Protein 4GXB (pdb70)

Secondary structure (DSSP, 8-state):
----EEEEEEEETT--EEEEEEETT--HHHHHHHHHHHHT--GGGGGGEEEEEEEEPTTS-EEEEEEPPTT--HHHHHHTT--TTEEEEEEE----GGGHHHHTTSHHHHHHHHHHHHHHHHTTSSB--HHHHHHHHHHHHHS-HHHHHHHHTTSBTTT-EE---EEESSSSTTEEEEEEEETTEEEEE--EEEEEGGGEEEEEEEEPPPB------B--EEEEEEEEEETTEEEEEEEE-TTHHHHHHHHHHHHHHHHHHH-/--SEEEE-TT-----

Organism: Homo sapiens (NCBI:txid9606)

Foldseek 3Di:
DPWDWDWAWEAEQLGHTDIFIDIQQDFFVRVLVRSCVSLVNDPVCSLQKFKFKWFQDPVRHTATQATGDRNHRVNCVQVVVVDPRIHIYMAGQAFDCVCVVVQCVDPSSLVSLLSNLLSCLVVCQFPDDPVVSVVLVVVVVVDDSVVSVVVSVPTHNVRKAKHPWFAKCVPHPGQTWIWIFHPQWIWTHSVIDTAHLVFWPAKDKDWDPFDVPCVGTDIWIKIWTWGCPDPPDTDIMIITDPNNVNVVNRSVNSVVNVVVVVD/DPDDDDDDPPDDPPD

Radius of gyration: 19.24 Å; Cα contacts (8 Å, |Δi|>4): 550; chains: 2; bounding box: 50×48×50 Å

Sequence (278 aa):
VPTEEVSLEVLLSNGQKVLVNVLTSDQTEDVLEAVAAKLDLPDDLIGYFSLFLVREKEDGAFSFVRKLQEFELPYVSVTSLRSQEYKIIVLRKSYWDSAYDDDVMENRVGLNLLYAQTVSSDIERGWILVTKEQHRQLKSLQEKVSKKEFLRLAQTLRHYGYLRFDACVADFPEKDCPVVVSSAGNSELSLQLREGSFRVTRMRCWRVTSSVPLPSGGRGEVRLELAFEYLMSKDRLQWVTITSPQAIMMSICLQSMVDELMMVKKSGTYGVFTNAAYDPTP

Nearest PDB structures (foldseek):
  4gxb-assembly1_A  TM=1.004E+00  e=7.083E-54  Homo sapiens
  4tkn-assembly1_A  TM=9.682E-01  e=2.723E-46  Homo sapiens
  4tkn-assembly3_C  TM=9.624E-01  e=1.278E-45  Homo sapiens
  4tkn-assembly2_B  TM=9.760E-01  e=6.951E-43  Homo sapiens
  8ttv-assembly1_A  TM=8.089E-01  e=3.597E-17  Homo sapiens

GO terms:
  GO:0005768 endosome (C, IDA)
  GO:0010008 endosome membrane (C, IDA)
  GO:0032991 protein-containing complex (C, IDA)
  GO:0005829 cytosol (C, IDA)
  GO:0031410 cytoplasmic vesicle (C, IDA)
  GO:0035091 phosphatidylinositol binding (F, IDA)
  GO:0005737 cytoplasm (C, EXP)
  GO:0005769 early endosome (C, EXP)
  GO:0030659 cytoplasmic vesicle membrane (C, EXP)
  GO:0032456 endocytic recycling (P, IMP)
  GO:0005515 protein binding (F, IPI)
  GO:0050750 low-density lipoprotein particle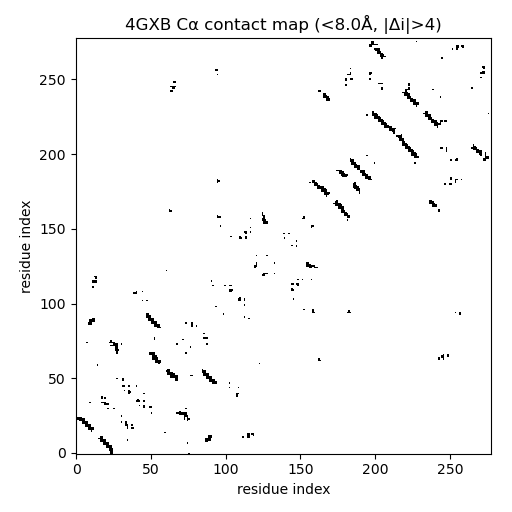 receptor binding (F, IDA)
  GO:0005769 early endosome (C, IDA)
  GO:0005794 Golgi apparatus (C, IDA)
  GO:0006707 cholesterol catabolic process (P, IC)

InterPro domains:
  IPR000159 Ras-associating domain [PS50200] (115-206)
  IPR001683 Phox homology [PF00787] (24-103)
  IPR001683 Phox homology [PS50195] (1-109)
  IPR001683 Phox homology [SM00312] (1-105)
  IPR011993 PH-like domain superfamily [G3DSA:2.30.29.30] (271-388)
  IPR028666 Sorting nexin-17, FERM domain, N-terminal subdomain [cd16121] (115-207)
  IPR036871 PX domain superfamily [G3DSA:3.30.1520.10] (1-111)
  IPR036871 PX domain superfamily [SSF64268] (11-110)
  IPR037836 SNX17, atypical FERM-like domain [cd13337] (269-388)
  IPR040842 Sorting nexin-17/31, FERM domain [PF18116] (270-384)
  IPR048763 Sortin nexin 17/31, FERM domain, F1 lobe [PF21273] (117-206)
  IPR048767 Sortin nexin 17/31, FERM domain, F2 lobe [PF21271] (207-267)

B-factor: mean 26.28, std 13.28, range [8.8, 83.78]

Structure (mmCIF, N/CA/C/O backbone):
data_4GXB
#
_entry.id   4GXB
#
_cell.length_a   93.754
_cell.length_b   93.754
_cell.length_c   91.308
_cell.angle_alpha   90.00
_cell.angle_beta   90.00
_cell.angle_gamma   120.00
#
_symmetry.space_group_name_H-M   'P 31 2 1'
#
loop_
_entity.id
_entity.type
_entity.pdbx_description
1 polymer 'Sorting nexin-17'
2 polymer P-selectin
3 non-polymer GLYCEROL
4 water water
#
loop_
_atom_site.group_PDB
_atom_site.id
_atom_site.type_symbol
_atom_site.label_atom_id
_atom_site.label_alt_id
_atom_site.label_comp_id
_atom_site.label_asym_id
_atom_site.label_entity_id
_atom_site.label_seq_id
_atom_site.pdbx_PDB_ins_code
_atom_site.Cartn_x
_atom_site.Cartn_y
_atom_site.Cartn_z
_atom_site.occupancy
_atom_site.B_iso_or_equiv
_atom_site.auth_seq_id
_atom_site.auth_comp_id
_atom_site.auth_asym_id
_atom_site.auth_atom_id
_atom_site.pdbx_PDB_model_num
ATOM 1 N N . VAL A 1 4 ? 36.674 31.161 13.611 1.00 32.72 112 VAL A N 1
ATOM 2 C CA . VAL A 1 4 ? 37.855 31.790 14.180 1.00 27.15 112 VAL A CA 1
ATOM 3 C C . VAL A 1 4 ? 38.466 30.868 15.233 1.00 21.26 112 VAL A C 1
ATOM 4 O O . VAL A 1 4 ? 37.748 30.318 16.076 1.00 24.68 112 VAL A O 1
ATOM 8 N N . PRO A 1 5 ? 39.790 30.677 15.173 1.00 23.09 113 PRO A N 1
ATOM 9 C CA . PRO A 1 5 ? 40.472 29.909 16.220 1.00 25.13 113 PRO A CA 1
ATOM 10 C C . PRO A 1 5 ? 40.231 30.553 17.578 1.00 21.21 113 PRO A C 1
ATOM 11 O O . PRO A 1 5 ? 40.278 31.781 17.702 1.00 19.82 113 PRO A O 1
ATOM 15 N N . THR A 1 6 ? 39.964 29.726 18.579 1.00 17.33 114 THR A N 1
ATOM 16 C CA . THR A 1 6 ? 39.639 30.201 19.908 1.00 16.69 114 THR A CA 1
ATOM 17 C C . THR A 1 6 ? 40.890 30.719 20.596 1.00 22.18 114 THR A C 1
ATOM 18 O O . THR A 1 6 ? 41.910 30.028 20.663 1.00 16.43 114 THR A O 1
ATOM 22 N N . GLU A 1 7 ? 40.808 31.946 21.093 1.00 15.64 115 GLU A N 1
ATOM 23 C CA . GLU A 1 7 ? 41.953 32.619 21.708 1.00 15.87 115 GLU A CA 1
ATOM 24 C C . GLU A 1 7 ? 41.413 33.681 22.656 1.00 18.74 115 GLU A C 1
ATOM 25 O O . GLU A 1 7 ? 40.366 34.269 22.397 1.00 18.15 115 GLU A O 1
ATOM 31 N N . GLU A 1 8 ? 42.104 33.925 23.760 1.00 14.75 116 GLU A N 1
ATOM 32 C CA . GLU A 1 8 ? 41.635 34.948 24.689 1.00 23.05 116 GLU A CA 1
ATOM 33 C C . GLU A 1 8 ? 42.166 36.314 24.269 1.00 22.67 116 GLU A C 1
ATOM 34 O O . GLU A 1 8 ? 43.352 36.467 23.985 1.00 19.36 116 GLU A O 1
ATOM 40 N N . VAL A 1 9 ? 41.272 37.298 24.202 1.00 19.70 117 VAL A N 1
ATOM 41 C CA . VAL A 1 9 ? 41.634 38.634 23.748 1.00 21.53 117 VAL A CA 1
ATOM 42 C C . VAL A 1 9 ? 41.031 39.689 24.676 1.00 22.10 117 VAL A C 1
ATOM 43 O O . VAL A 1 9 ? 40.155 39.394 25.490 1.00 20.45 117 VAL A O 1
ATOM 47 N N . SER A 1 10 ? 41.511 40.918 24.540 1.00 20.57 118 SER A N 1
ATOM 48 C CA . SER A 1 10 ? 40.951 42.036 25.280 1.00 22.85 118 SER A CA 1
ATOM 49 C C . SER A 1 10 ? 40.022 42.794 24.341 1.00 17.25 118 SER A C 1
ATOM 50 O O . SER A 1 10 ? 40.386 43.103 23.198 1.00 27.06 118 SER A O 1
ATOM 53 N N . LEU A 1 11 ? 38.807 43.062 24.806 1.00 22.50 119 LEU A N 1
ATOM 54 C CA . LEU A 1 11 ? 37.841 43.791 23.996 1.00 22.27 119 LEU A CA 1
ATOM 55 C C . LEU A 1 11 ? 37.390 45.030 24.753 1.00 17.09 119 LEU A C 1
ATOM 56 O O . LEU A 1 11 ? 36.998 44.943 25.909 1.00 19.38 119 LEU A O 1
ATOM 61 N N . GLU A 1 12 ? 37.467 46.176 24.090 1.00 20.40 120 GLU A N 1
ATOM 62 C CA . GLU A 1 12 ? 36.961 47.415 24.647 1.00 23.51 120 GLU A CA 1
ATOM 63 C C . GLU A 1 12 ? 35.495 47.561 24.254 1.00 20.11 120 GLU A C 1
ATOM 64 O O . GLU A 1 12 ? 35.134 47.428 23.085 1.00 26.24 120 GLU A O 1
ATOM 70 N N . VAL A 1 13 ? 34.648 47.774 25.247 1.00 19.36 121 VAL A N 1
ATOM 71 C CA . VAL A 1 13 ? 33.248 48.085 25.001 1.00 19.68 121 VAL A CA 1
ATOM 72 C C . VAL A 1 13 ? 33.017 49.470 25.579 1.00 18.76 121 VAL A C 1
ATOM 73 O O . VAL A 1 13 ? 33.403 49.745 26.713 1.00 23.16 121 VAL A O 1
ATOM 77 N N . LEU A 1 14 ? 32.415 50.350 24.791 1.00 19.52 122 LEU A N 1
ATOM 78 C CA . LEU A 1 14 ? 32.194 51.709 25.243 1.00 17.18 122 LEU A CA 1
ATOM 79 C C . LEU A 1 14 ? 30.768 51.862 25.753 1.00 22.39 122 LEU A C 1
ATOM 80 O O . LEU A 1 14 ? 29.849 51.221 25.255 1.00 19.43 122 LEU A O 1
ATOM 85 N N . LEU A 1 15 ? 30.579 52.723 26.739 1.00 20.64 123 LEU A N 1
ATOM 86 C CA . LEU A 1 15 ? 29.238 53.180 27.044 1.00 23.48 123 LEU A CA 1
ATOM 87 C C . LEU A 1 15 ? 28.853 54.297 26.059 1.00 27.44 123 LEU A C 1
ATOM 88 O O . LEU A 1 15 ? 29.691 54.776 25.280 1.00 23.08 123 LEU A O 1
ATOM 93 N N . SER A 1 16 ? 27.585 54.699 26.075 1.00 25.56 124 SER A N 1
ATOM 94 C CA . SER A 1 16 ? 27.086 55.694 25.124 1.00 28.54 124 SER A CA 1
ATOM 95 C C . SER A 1 16 ? 27.884 56.994 25.178 1.00 26.80 124 SER A C 1
ATOM 96 O O . SER A 1 16 ? 27.954 57.738 24.196 1.00 25.85 124 SER A O 1
ATOM 99 N N . ASN A 1 17 ? 28.474 57.272 26.335 1.00 26.81 125 ASN A N 1
ATOM 100 C CA . ASN A 1 17 ? 29.213 58.519 26.504 1.00 25.84 125 ASN A CA 1
ATOM 101 C C . ASN A 1 17 ? 30.706 58.349 26.210 1.00 32.26 125 ASN A C 1
ATOM 102 O O . ASN A 1 17 ? 31.493 59.279 26.387 1.00 28.75 125 ASN A O 1
ATOM 107 N N . GLY A 1 18 ? 31.088 57.157 25.757 1.00 26.36 126 GLY A N 1
ATOM 108 C CA . GLY A 1 18 ? 32.471 56.887 25.404 1.00 26.02 126 GLY A CA 1
ATOM 109 C C . GLY A 1 18 ? 33.353 56.315 26.506 1.00 29.78 126 GLY A C 1
ATOM 110 O O . GLY A 1 18 ? 34.524 56.023 26.259 1.00 30.06 126 GLY A O 1
ATOM 111 N N . GLN A 1 19 ? 32.816 56.145 27.713 1.00 29.68 127 GLN A N 1
ATOM 112 C CA . GLN A 1 19 ? 33.590 55.525 28.794 1.00 29.64 127 GLN A CA 1
ATOM 113 C C . GLN A 1 19 ? 33.963 54.093 28.419 1.00 31.87 127 GLN A C 1
ATOM 114 O O . GLN A 1 19 ? 33.138 53.353 27.890 1.00 27.85 127 GLN A O 1
ATOM 120 N N . LYS A 1 20 ? 35.202 53.707 28.708 1.00 28.42 128 LYS A N 1
ATOM 121 C CA . LYS A 1 20 ? 35.729 52.416 28.277 1.00 29.04 128 LYS A CA 1
ATOM 122 C C . LYS A 1 20 ? 35.514 51.320 29.310 1.00 30.19 128 LYS A C 1
ATOM 123 O O . LYS A 1 20 ? 35.810 51.494 30.490 1.00 31.70 128 LYS A O 1
ATOM 129 N N . VAL A 1 21 ? 34.985 50.187 28.860 1.00 22.51 129 VAL A N 1
ATOM 130 C CA . VAL A 1 21 ? 34.871 49.011 29.708 1.00 22.49 129 VAL A CA 1
ATOM 131 C C . VAL A 1 21 ? 35.706 47.929 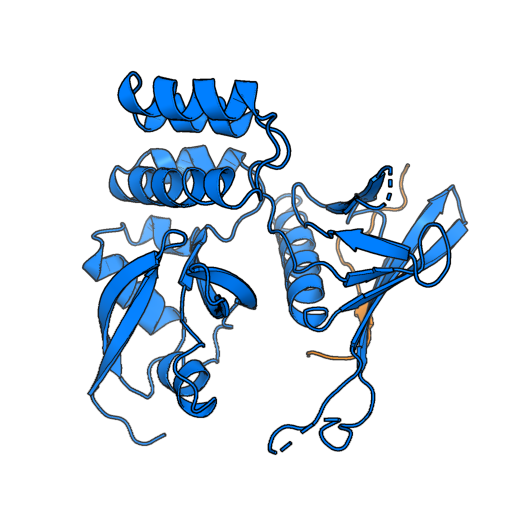29.030 1.00 27.93 129 VAL A C 1
ATOM 132 O O . VAL A 1 21 ? 35.381 47.503 27.930 1.00 22.92 129 VAL A O 1
ATOM 136 N N . LEU A 1 22 ? 36.788 47.506 29.674 1.00 24.29 130 LEU A N 1
ATOM 137 C CA . LEU A 1 22 ? 37.681 46.514 29.094 1.00 25.11 130 LEU A CA 1
ATOM 138 C C . LEU A 1 22 ? 37.365 45.119 29.639 1.00 25.80 130 LEU A C 1
ATOM 139 O O . LEU A 1 22 ? 37.363 44.899 30.852 1.00 27.62 130 LEU A O 1
ATOM 144 N N . VAL A 1 23 ? 37.090 44.171 28.749 1.00 18.83 131 VAL A N 1
ATOM 145 C CA . VAL A 1 23 ? 36.803 42.810 29.188 1.00 19.86 131 VAL A CA 1
ATOM 146 C C . VAL A 1 23 ? 37.699 41.804 28.480 1.00 20.18 131 VAL A C 1
ATOM 147 O O . VAL A 1 23 ? 38.101 42.013 27.344 1.00 23.75 131 VAL A O 1
ATOM 151 N N . ASN A 1 24 ? 38.018 40.720 29.174 1.00 23.47 132 ASN A N 1
ATOM 152 C CA . ASN A 1 24 ? 38.719 39.610 28.555 1.00 24.25 132 ASN A CA 1
ATOM 153 C C . ASN A 1 24 ? 37.701 38.577 28.105 1.00 21.11 132 ASN A C 1
ATOM 154 O O . ASN A 1 24 ? 36.925 38.066 28.913 1.00 26.90 132 ASN A O 1
ATOM 159 N N . VAL A 1 25 ? 37.690 38.293 26.812 1.00 20.18 133 VAL A N 1
ATOM 160 C CA . VAL A 1 25 ? 36.725 37.361 26.259 1.00 19.59 133 VAL A CA 1
ATOM 161 C C . VAL A 1 25 ? 37.432 36.455 25.268 1.00 20.32 133 VAL A C 1
ATOM 162 O O . VAL A 1 25 ? 38.623 36.617 25.016 1.00 23.53 133 VAL A O 1
ATOM 166 N N . LEU A 1 26 ? 36.702 35.497 24.716 1.00 17.30 134 LEU A N 1
ATOM 167 C CA . LEU A 1 26 ? 37.253 34.641 23.674 1.00 16.64 134 LEU A CA 1
ATOM 168 C C . LEU A 1 26 ? 36.878 35.167 22.296 1.00 17.44 134 LEU A C 1
ATOM 169 O O . LEU A 1 26 ? 35.819 35.767 22.119 1.00 17.58 134 LEU A O 1
ATOM 174 N N . THR A 1 27 ? 37.752 34.943 21.322 1.00 15.86 135 THR A N 1
ATOM 175 C CA . THR A 1 27 ? 37.468 35.291 19.936 1.00 16.00 135 THR A CA 1
ATOM 176 C C . THR A 1 27 ? 36.186 34.606 19.487 1.00 20.98 135 THR A C 1
ATOM 177 O O . THR A 1 27 ? 35.436 35.129 18.660 1.00 20.10 135 THR A O 1
ATOM 181 N N . SER A 1 28 ? 35.934 33.431 20.046 1.00 16.47 136 SER A N 1
ATOM 182 C CA . SER A 1 28 ? 34.780 32.643 19.638 1.00 18.76 136 SER A CA 1
ATOM 183 C C . SER A 1 28 ? 33.553 32.862 20.532 1.00 19.03 136 SER A C 1
ATOM 184 O O . SER A 1 28 ? 32.539 32.181 20.368 1.00 21.95 136 SER A O 1
ATOM 187 N N . ASP A 1 29 ? 33.638 33.808 21.469 1.00 18.40 137 ASP A N 1
ATOM 188 C CA . ASP A 1 29 ? 32.473 34.152 22.292 1.00 18.71 137 ASP A CA 1
ATOM 189 C C . ASP A 1 29 ? 31.412 34.864 21.459 1.00 18.91 137 ASP A C 1
ATOM 190 O O . ASP A 1 29 ? 31.725 35.749 20.664 1.00 17.66 137 ASP A O 1
ATOM 195 N N . GLN A 1 30 ? 30.157 34.490 21.663 1.00 18.46 138 GLN A N 1
ATOM 196 C CA . GLN A 1 30 ? 29.050 35.148 20.974 1.00 18.24 138 GLN A CA 1
ATOM 197 C C . GLN A 1 30 ? 28.523 36.338 21.771 1.00 18.34 138 GLN A C 1
ATOM 198 O O . GLN A 1 30 ? 28.975 36.614 22.879 1.00 17.04 138 GLN A O 1
ATOM 204 N N . THR A 1 31 ? 27.566 37.050 21.187 1.00 19.41 139 THR A N 1
ATOM 205 C CA . THR A 1 31 ? 27.087 38.290 21.774 1.00 15.37 139 THR A CA 1
ATOM 206 C C . THR A 1 31 ? 26.701 38.159 23.243 1.00 15.53 139 THR A C 1
ATOM 207 O O . THR A 1 31 ? 27.111 38.971 24.061 1.00 17.12 139 THR A O 1
ATOM 211 N N . GLU A 1 32 ? 25.934 37.133 23.594 1.00 15.68 140 GLU A N 1
ATOM 212 C CA . GLU A 1 32 ? 25.471 37.012 24.974 1.00 16.81 140 GLU A CA 1
ATOM 213 C C . GLU A 1 32 ? 26.639 36.804 25.938 1.00 18.00 140 GLU A C 1
ATOM 214 O O . GLU A 1 32 ? 26.632 37.318 27.055 1.00 18.31 140 GLU A O 1
ATOM 220 N N . ASP A 1 33 ? 27.646 36.050 25.504 1.00 19.97 141 ASP A N 1
ATOM 221 C CA . ASP A 1 33 ? 28.830 35.834 26.336 1.00 21.78 141 ASP A CA 1
ATOM 222 C C . ASP A 1 33 ? 29.554 37.142 26.612 1.00 16.66 141 ASP A C 1
ATOM 223 O O . ASP A 1 33 ? 29.985 37.403 27.740 1.00 18.69 141 ASP A O 1
ATOM 228 N N . VAL A 1 34 ? 29.723 37.948 25.570 1.00 18.17 142 VAL A N 1
ATOM 229 C CA . VAL A 1 34 ? 30.391 39.234 25.718 1.00 17.41 142 VAL A CA 1
ATOM 230 C C . VAL A 1 34 ? 29.545 40.155 26.597 1.00 19.76 142 VAL A C 1
ATOM 231 O O . VAL A 1 34 ? 30.063 40.832 27.487 1.00 16.59 142 VAL A O 1
ATOM 235 N N . LEU A 1 35 ? 28.234 40.147 26.373 1.00 18.37 143 LEU A N 1
ATOM 236 C CA . LEU A 1 35 ? 27.336 40.977 27.170 1.00 20.89 143 LEU A CA 1
ATOM 237 C C . LEU A 1 35 ? 27.449 40.622 28.656 1.00 21.66 143 LEU A C 1
ATOM 238 O O . LEU A 1 35 ? 27.523 41.495 29.520 1.00 19.75 143 LEU A O 1
ATOM 243 N N . GLU A 1 36 ? 27.469 39.330 28.954 1.00 20.02 144 GLU A N 1
ATOM 244 C CA . GLU A 1 36 ? 27.612 38.888 30.333 1.00 19.41 144 GLU A CA 1
ATOM 245 C C . GLU A 1 36 ? 28.951 39.291 30.959 1.00 19.30 144 GLU A C 1
ATOM 246 O O . GLU A 1 36 ? 29.006 39.630 32.139 1.00 22.45 144 GLU A O 1
ATOM 252 N N . ALA A 1 37 ? 30.021 39.268 30.170 1.00 16.53 145 ALA A N 1
ATOM 253 C CA . ALA A 1 37 ? 31.333 39.676 30.659 1.00 18.91 145 ALA A CA 1
ATOM 254 C C . ALA A 1 37 ? 31.340 41.168 30.991 1.00 22.05 145 ALA A C 1
ATOM 255 O O . ALA A 1 37 ? 31.896 41.591 32.004 1.00 20.28 145 ALA A O 1
ATOM 257 N N . VAL A 1 38 ? 30.715 41.963 30.127 1.00 17.65 146 VAL A N 1
ATOM 258 C CA . VAL A 1 38 ? 30.584 43.395 30.370 1.00 20.49 146 VAL A CA 1
ATOM 259 C C . VAL A 1 38 ? 29.776 43.633 31.648 1.00 19.50 146 VAL A C 1
ATOM 260 O O . VAL A 1 38 ? 30.176 44.428 32.501 1.00 23.53 146 VAL A O 1
ATOM 264 N N . ALA A 1 39 ? 28.648 42.938 31.779 1.00 22.82 147 ALA A N 1
ATOM 265 C CA . ALA A 1 39 ? 27.782 43.106 32.945 1.00 21.52 147 ALA A CA 1
ATOM 266 C C . ALA A 1 39 ? 28.522 42.741 34.223 1.00 24.80 147 ALA A C 1
ATOM 267 O O . ALA A 1 39 ? 28.398 43.434 35.229 1.00 25.11 147 ALA A O 1
ATOM 269 N N . ALA A 1 40 ? 29.296 41.656 34.177 1.00 24.20 148 ALA A N 1
ATOM 270 C CA . ALA A 1 40 ? 30.128 41.260 35.318 1.00 23.42 148 ALA A CA 1
ATOM 271 C C . ALA A 1 40 ? 31.134 42.344 35.695 1.00 26.00 148 ALA A C 1
ATOM 272 O O . ALA A 1 40 ? 31.289 42.679 36.870 1.00 28.58 148 ALA A O 1
ATOM 274 N N . LYS A 1 41 ? 31.817 42.894 34.698 1.00 23.86 149 LYS A N 1
ATOM 275 C CA . LYS A 1 41 ? 32.800 43.942 34.927 1.00 25.87 149 LYS A CA 1
ATOM 276 C C . LYS A 1 41 ? 32.162 45.183 35.565 1.00 30.52 149 LYS A C 1
ATOM 277 O O . LYS A 1 41 ? 32.778 45.850 36.395 1.00 27.07 149 LYS A O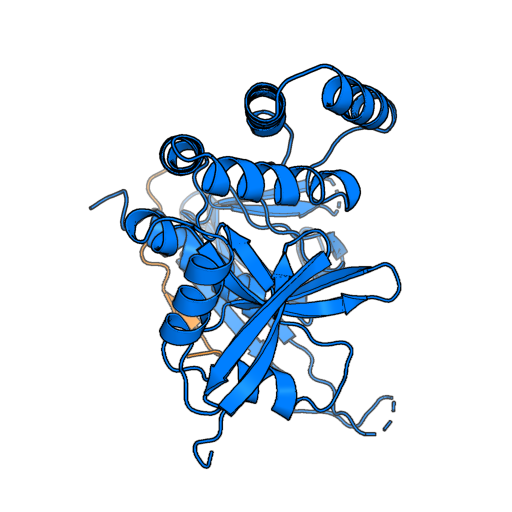 1
ATOM 283 N N . LEU A 1 42 ? 30.921 45.481 35.186 1.00 25.97 150 LEU A N 1
ATOM 284 C CA . LEU A 1 42 ? 30.220 46.665 35.699 1.00 26.32 150 LEU A CA 1
ATOM 285 C C . LEU A 1 42 ? 29.461 46.404 36.994 1.00 28.31 150 LEU A C 1
ATOM 286 O O . LEU A 1 42 ? 28.937 47.332 37.612 1.00 27.15 150 LEU A O 1
ATOM 291 N N . ASP A 1 43 ? 29.372 45.136 37.377 1.00 25.81 151 ASP A N 1
ATOM 292 C CA . ASP A 1 43 ? 28.551 44.722 38.505 1.00 29.44 151 ASP A CA 1
ATOM 293 C C . ASP A 1 43 ? 27.057 44.970 38.264 1.00 31.14 151 ASP A C 1
ATOM 294 O O . ASP A 1 43 ? 26.316 45.320 39.183 1.00 23.12 151 ASP A O 1
ATOM 299 N N . LEU A 1 44 ? 26.623 44.791 37.020 1.00 25.05 152 LEU A N 1
ATOM 300 C CA . LEU A 1 44 ? 25.203 44.814 36.697 1.00 24.71 152 LEU A CA 1
ATOM 301 C C . LEU A 1 44 ? 24.626 43.437 37.000 1.00 22.83 152 LEU A C 1
ATOM 302 O O . LEU A 1 44 ? 25.173 42.434 36.555 1.00 30.58 152 LEU A O 1
ATOM 307 N N . PRO A 1 45 ? 23.527 43.380 37.768 1.00 25.49 153 PRO A N 1
ATOM 308 C CA . PRO A 1 45 ? 22.891 42.105 38.124 1.00 25.16 153 PRO A CA 1
ATOM 309 C C . PRO A 1 45 ? 22.447 41.324 36.895 1.00 30.01 153 PRO A C 1
ATOM 310 O O . PRO A 1 45 ? 22.058 41.923 35.883 1.00 23.38 153 PRO A O 1
ATOM 314 N N . ASP A 1 46 ? 22.494 39.997 36.991 1.00 24.22 154 ASP A N 1
ATOM 315 C CA . ASP A 1 46 ? 22.100 39.137 35.882 1.00 26.98 154 ASP A CA 1
ATOM 316 C C . ASP A 1 46 ? 20.689 39.430 35.407 1.00 26.56 154 ASP A C 1
ATOM 317 O O . ASP A 1 46 ? 20.406 39.388 34.210 1.00 29.22 154 ASP A O 1
ATOM 322 N N . ASP A 1 47 ? 19.794 39.718 36.345 1.00 26.40 155 ASP A N 1
ATOM 323 C CA . ASP A 1 47 ? 18.398 39.920 35.987 1.00 26.83 155 ASP A CA 1
ATOM 324 C C . ASP A 1 47 ? 18.141 41.256 35.272 1.00 24.11 155 ASP A C 1
ATOM 325 O O . ASP A 1 47 ? 17.015 41.533 34.876 1.00 25.34 155 ASP A O 1
ATOM 330 N N . LEU A 1 48 ? 19.184 42.066 35.091 1.00 24.08 156 LEU A N 1
ATOM 331 C CA . LEU A 1 48 ? 19.040 43.314 34.339 1.00 18.08 156 LEU A CA 1
ATOM 332 C C . LEU A 1 48 ? 19.733 43.285 32.978 1.00 20.76 156 LEU A C 1
ATOM 333 O O . LEU A 1 48 ? 19.615 44.228 32.202 1.00 17.24 156 LEU A O 1
ATOM 338 N N . ILE A 1 49 ? 20.453 42.206 32.687 1.00 21.24 157 ILE A N 1
ATOM 339 C CA . ILE A 1 49 ? 21.207 42.115 31.439 1.00 19.33 157 ILE A CA 1
ATOM 340 C C . ILE A 1 49 ? 20.314 42.252 30.205 1.00 18.06 157 ILE A C 1
ATOM 341 O O . ILE A 1 49 ? 20.712 42.852 29.198 1.00 19.68 157 ILE A O 1
ATOM 346 N N . GLY A 1 50 ? 19.100 41.720 30.297 1.00 17.38 158 GLY A N 1
ATOM 347 C CA . GLY A 1 50 ? 18.171 41.719 29.183 1.00 18.74 158 GLY A CA 1
ATOM 348 C C . GLY A 1 50 ? 17.666 43.097 28.782 1.00 18.42 158 GLY A C 1
ATOM 349 O O . GLY A 1 50 ? 17.044 43.248 27.726 1.00 19.73 158 GLY A O 1
ATOM 350 N N . TYR A 1 51 ? 17.940 44.094 29.620 1.00 17.69 159 TYR A N 1
ATOM 351 C CA . TYR A 1 51 ? 17.525 45.471 29.350 1.00 16.94 159 TYR A CA 1
ATOM 352 C C . TYR A 1 51 ? 18.562 46.213 28.514 1.00 17.19 159 TYR A C 1
ATOM 353 O O . TYR A 1 51 ? 18.330 47.348 28.107 1.00 16.70 159 TYR A O 1
ATOM 362 N N . PHE A 1 52 ? 19.702 45.574 28.254 1.00 14.48 160 PHE A N 1
ATOM 363 C CA . PHE A 1 52 ? 20.790 46.227 27.531 1.00 14.13 160 PHE A CA 1
ATOM 364 C C . PHE A 1 52 ? 21.263 45.349 26.384 1.00 15.72 160 PHE A C 1
ATOM 365 O O . PHE A 1 52 ? 21.096 44.144 26.428 1.00 15.45 160 PHE A O 1
ATOM 373 N N . SER A 1 53 ? 21.843 45.965 25.360 1.00 12.63 161 SER A N 1
ATOM 374 C CA . SER A 1 53 ? 22.382 45.232 24.215 1.00 14.78 161 SER A CA 1
ATOM 375 C C . SER A 1 53 ? 23.719 45.809 23.784 1.00 15.11 161 SER A C 1
ATOM 376 O O . SER A 1 53 ? 24.096 46.902 24.194 1.00 13.59 161 SER A O 1
ATOM 379 N N . LEU A 1 54 ? 24.418 45.075 22.917 1.00 11.50 162 LEU A N 1
ATOM 380 C CA . LEU A 1 54 ? 25.650 45.561 22.318 1.00 11.97 162 LEU A CA 1
ATOM 381 C C . LEU A 1 54 ? 25.366 45.999 20.889 1.00 10.56 162 LEU A C 1
ATOM 382 O O . LEU A 1 54 ? 24.604 45.338 20.166 1.00 13.04 162 LEU A O 1
ATOM 387 N N . PHE A 1 55 ? 25.975 47.114 20.503 1.00 11.74 163 PHE A N 1
ATOM 388 C CA . PHE A 1 55 ? 25.826 47.677 19.169 1.00 15.02 163 PHE A CA 1
ATOM 389 C C . PHE A 1 55 ? 27.192 47.915 18.539 1.00 13.01 163 PHE A C 1
ATOM 390 O O . PHE A 1 55 ? 28.155 48.268 19.218 1.00 17.56 163 PHE A O 1
ATOM 398 N N . LEU A 1 56 ? 27.257 47.717 17.230 1.00 14.55 164 LEU A N 1
ATOM 399 C CA . LEU A 1 56 ? 28.403 48.134 16.437 1.00 15.24 164 LEU A CA 1
ATOM 400 C C . LEU A 1 56 ? 28.137 49.566 15.992 1.00 14.42 164 LEU A C 1
ATOM 401 O O . LEU A 1 56 ? 27.072 49.851 15.457 1.00 14.41 164 LEU A O 1
ATOM 406 N N . VAL A 1 57 ? 29.088 50.464 16.229 1.00 16.41 165 VAL A N 1
ATOM 407 C CA . VAL A 1 57 ? 28.949 51.862 15.817 1.00 15.03 165 VAL A CA 1
ATOM 408 C C . VAL A 1 57 ? 30.211 52.362 15.119 1.00 18.60 165 VAL A C 1
ATOM 409 O O . VAL A 1 57 ? 31.286 51.794 15.284 1.00 18.88 165 VAL A O 1
ATOM 413 N N . ARG A 1 58 ? 30.068 53.433 14.344 1.00 17.33 166 ARG A N 1
ATOM 414 C CA . ARG A 1 58 ? 31.217 54.166 13.839 1.00 18.71 166 ARG A CA 1
ATOM 415 C C . ARG A 1 58 ? 31.376 55.397 14.706 1.00 23.34 166 ARG A C 1
ATOM 416 O O . ARG A 1 58 ? 30.430 56.166 14.871 1.00 20.12 166 ARG A O 1
ATOM 424 N N . GLU A 1 59 ? 32.556 55.583 15.285 1.00 20.82 167 GLU A N 1
ATOM 425 C CA . GLU A 1 59 ? 32.783 56.775 16.075 1.00 21.40 167 GLU A CA 1
ATOM 426 C C . GLU A 1 59 ? 33.294 57.884 15.166 1.00 30.91 167 GLU A C 1
ATOM 427 O O . GLU A 1 59 ? 34.270 57.699 14.439 1.00 24.99 167 GLU A O 1
ATOM 433 N N . LYS A 1 60 ? 32.609 59.024 15.193 1.00 28.52 168 LYS A N 1
ATOM 434 C CA . LYS A 1 60 ? 32.973 60.162 14.359 1.00 32.59 168 LYS A CA 1
ATOM 435 C C . LYS A 1 60 ? 34.104 60.954 15.006 1.00 31.00 168 LYS A C 1
ATOM 436 O O . LYS A 1 60 ? 34.437 60.739 16.177 1.00 30.39 168 LYS A O 1
ATOM 442 N N . GLU A 1 61 ? 34.698 61.861 14.239 1.00 34.54 169 GLU A N 1
ATOM 443 C CA . GLU A 1 61 ? 35.803 62.673 14.733 1.00 43.39 169 GLU A CA 1
ATOM 444 C C . GLU A 1 61 ? 35.456 63.331 16.064 1.00 40.66 169 GLU A C 1
ATOM 445 O O . GLU A 1 61 ? 36.274 63.356 16.987 1.00 38.10 169 GLU A O 1
ATOM 451 N N . ASP A 1 62 ? 34.233 63.846 16.165 1.00 38.19 170 ASP A N 1
ATOM 452 C CA . ASP A 1 62 ? 33.808 64.564 17.362 1.00 33.94 170 ASP A CA 1
ATOM 453 C C . ASP A 1 62 ? 33.421 63.653 18.526 1.00 34.71 170 ASP A C 1
ATOM 454 O O . ASP A 1 62 ? 33.022 64.133 19.588 1.00 32.32 170 ASP A O 1
ATOM 459 N N . GLY A 1 63 ? 33.536 62.344 18.328 1.00 29.47 171 GLY A N 1
ATOM 460 C CA . GLY A 1 63 ? 33.265 61.388 19.391 1.00 29.70 171 GLY A CA 1
ATOM 461 C C . GLY A 1 63 ? 31.841 60.854 19.413 1.00 24.92 171 GLY A C 1
ATOM 462 O O . GLY A 1 63 ? 31.523 59.954 20.198 1.00 27.75 171 GLY A O 1
ATOM 463 N N . ALA A 1 64 ? 30.983 61.409 18.561 1.00 27.63 172 ALA A N 1
ATOM 464 C CA . ALA A 1 64 ? 29.613 60.917 18.434 1.00 29.34 172 ALA A CA 1
ATOM 465 C C . ALA A 1 64 ? 29.578 59.571 17.702 1.00 25.21 172 ALA A C 1
ATOM 466 O O . ALA A 1 64 ? 30.486 59.247 16.936 1.00 22.73 172 ALA A O 1
ATOM 468 N N . PHE A 1 65 ? 28.529 58.794 17.953 1.00 22.13 173 PHE A N 1
ATOM 469 C CA . PHE A 1 65 ? 28.418 57.440 17.417 1.00 21.32 173 PHE A CA 1
ATOM 470 C C . PHE A 1 65 ? 27.345 57.378 16.343 1.00 22.08 173 PHE A C 1
ATOM 471 O O . PHE A 1 65 ? 26.221 57.833 16.561 1.00 21.74 173 PHE A O 1
ATOM 479 N N . SER A 1 66 ? 27.679 56.797 15.196 1.00 19.10 174 SER A N 1
ATOM 480 C CA . SER A 1 66 ? 26.678 56.460 14.193 1.00 13.99 174 SER A CA 1
ATOM 481 C C . SER A 1 66 ? 26.420 54.964 14.303 1.00 16.86 174 SER A C 1
ATOM 482 O O . SER A 1 66 ? 27.317 54.160 14.072 1.00 17.48 174 SER A O 1
ATOM 485 N N . PHE A 1 67 ? 25.198 54.592 14.661 1.00 15.49 175 PHE A N 1
ATOM 486 C CA . PHE A 1 67 ? 24.900 53.200 14.936 1.00 15.31 175 PHE A CA 1
ATOM 487 C C . PHE A 1 67 ? 24.770 52.364 13.664 1.00 21.01 175 PHE A C 1
ATOM 488 O O . PHE A 1 67 ? 24.028 52.720 12.757 1.00 18.01 175 PHE A O 1
ATOM 496 N N . VAL A 1 68 ? 25.515 51.262 13.600 1.00 16.13 176 VAL A N 1
ATOM 497 C CA . VAL A 1 68 ? 25.512 50.406 12.412 1.00 17.22 176 VAL A CA 1
ATOM 498 C C . VAL A 1 68 ? 24.512 49.271 12.556 1.00 17.98 176 VAL A C 1
ATOM 499 O O . VAL A 1 68 ? 23.675 49.053 11.684 1.00 17.12 176 VAL A O 1
ATOM 503 N N . ARG A 1 69 ? 24.596 48.534 13.659 1.00 14.19 177 ARG A N 1
ATOM 504 C CA . ARG A 1 69 ? 23.622 47.486 13.916 1.00 14.33 177 ARG A CA 1
ATOM 505 C C . ARG A 1 69 ? 23.625 47.078 15.378 1.00 15.36 177 ARG A C 1
ATOM 506 O O . ARG A 1 69 ? 24.578 47.344 16.113 1.00 16.56 177 ARG A O 1
ATOM 514 N N . LYS A 1 70 ? 22.545 46.438 15.799 1.00 15.88 178 LYS A N 1
ATOM 515 C CA . LYS A 1 70 ? 22.539 45.789 17.100 1.00 16.90 178 LYS A CA 1
ATOM 516 C C . LYS A 1 70 ? 23.124 44.406 16.857 1.00 17.22 178 LYS A C 1
ATOM 517 O O . LYS A 1 70 ? 22.744 43.746 15.898 1.00 18.22 178 LYS A O 1
ATOM 523 N N . LEU A 1 71 ? 24.066 43.971 17.688 1.00 15.77 179 LEU A N 1
ATOM 524 C CA . LEU A 1 71 ? 24.665 42.649 17.489 1.00 19.12 179 LEU A CA 1
ATOM 525 C C . LEU A 1 71 ? 23.667 41.541 17.815 1.00 23.77 179 LEU A C 1
ATOM 526 O O . LEU A 1 71 ? 23.033 41.552 18.874 1.00 23.26 179 LEU A O 1
ATOM 531 N N . GLN A 1 72 ? 23.523 40.585 16.899 1.00 21.90 180 GLN A N 1
ATOM 532 C CA . GLN A 1 72 ? 22.562 39.501 17.084 1.00 21.78 180 GLN A CA 1
ATOM 533 C C . GLN A 1 72 ? 23.176 38.334 17.848 1.00 24.66 180 GLN A C 1
ATOM 534 O O . GLN A 1 72 ? 24.389 38.279 18.024 1.00 23.75 180 GLN A O 1
ATOM 540 N N . GLU A 1 73 ? 22.331 37.403 18.286 1.00 25.24 181 GLU A N 1
ATOM 541 C CA . GLU A 1 73 ? 22.754 36.287 19.137 1.00 32.84 181 GLU A CA 1
ATOM 542 C C . GLU A 1 73 ? 23.868 35.431 18.541 1.00 26.17 181 GLU A C 1
ATOM 543 O O . GLU A 1 73 ? 24.711 34.919 19.265 1.00 29.70 181 GLU A O 1
ATOM 549 N N . PHE A 1 74 ? 23.850 35.257 17.224 1.00 23.83 182 PHE A N 1
ATOM 550 C CA . PHE A 1 74 ? 24.807 34.377 16.565 1.00 31.17 182 PHE A CA 1
ATOM 551 C C . PHE A 1 74 ? 26.150 35.057 16.304 1.00 29.17 182 PHE A C 1
ATOM 552 O O . PHE A 1 74 ? 27.119 34.401 15.922 1.00 29.56 182 PHE A O 1
ATOM 560 N N . GLU A 1 75 ? 26.216 36.371 16.498 1.00 23.31 183 GLU A N 1
ATOM 561 C CA . GLU A 1 75 ? 27.425 37.112 16.142 1.00 21.58 183 GLU A CA 1
ATOM 562 C C . GLU A 1 75 ? 28.560 36.932 17.149 1.00 18.03 183 GLU A C 1
ATOM 563 O O . GLU A 1 75 ? 28.319 36.639 18.315 1.00 18.69 183 GLU A O 1
ATOM 569 N N . LEU A 1 76 ? 29.790 37.091 16.665 1.00 17.08 184 LEU A N 1
ATOM 570 C CA . LEU A 1 76 ? 30.992 37.094 17.502 1.00 20.10 184 LEU A CA 1
ATOM 571 C C . LEU A 1 76 ? 31.526 38.518 17.555 1.00 17.25 184 LEU A C 1
ATOM 572 O O . LEU A 1 76 ? 32.165 38.977 16.611 1.00 22.02 184 LEU A O 1
ATOM 577 N N . PRO A 1 77 ? 31.243 39.240 18.651 1.00 17.15 185 PRO A N 1
ATOM 578 C CA . PRO A 1 77 ? 31.550 40.678 18.679 1.00 18.25 185 PRO A CA 1
ATOM 579 C C . PRO A 1 77 ? 33.003 41.010 18.359 1.00 19.98 185 PRO A C 1
ATOM 580 O O . PRO A 1 77 ? 33.253 41.964 17.621 1.00 18.94 185 PRO A O 1
ATOM 584 N N . TYR A 1 78 ? 33.947 40.236 18.890 1.00 16.97 186 TYR A N 1
ATOM 585 C CA . TYR A 1 78 ? 35.350 40.479 18.577 1.00 20.61 186 TYR A CA 1
ATOM 586 C C . TYR A 1 78 ? 35.587 40.438 17.071 1.00 19.74 186 TYR A C 1
ATOM 587 O O . TYR A 1 78 ? 36.226 41.328 16.507 1.00 23.11 186 TYR A O 1
ATOM 596 N N . VAL A 1 79 ? 35.056 39.408 16.426 1.00 20.60 187 VAL A N 1
ATOM 597 C CA . VAL A 1 79 ? 35.167 39.274 14.981 1.00 24.19 187 VAL A CA 1
ATOM 598 C C . VAL A 1 79 ? 34.415 40.393 14.250 1.00 24.78 187 VAL A C 1
ATOM 599 O O . VAL A 1 79 ? 34.954 41.016 13.335 1.00 25.61 187 VAL A O 1
ATOM 603 N N . SER A 1 80 ? 33.173 40.631 14.654 1.00 22.05 188 SER A N 1
ATOM 604 C CA . SER A 1 80 ? 32.357 41.694 14.065 1.00 24.24 188 SER A CA 1
ATOM 605 C C . SER A 1 80 ? 33.107 43.019 13.936 1.00 25.46 188 SER A C 1
ATOM 606 O O . SER A 1 80 ? 33.072 43.655 12.882 1.00 31.04 188 SER A O 1
ATOM 609 N N . VAL A 1 81 ? 33.786 43.438 15.000 1.00 20.39 189 VAL A N 1
ATOM 610 C CA . VAL A 1 81 ? 34.466 44.725 14.969 1.00 22.66 189 VAL A CA 1
ATOM 611 C C . VAL A 1 81 ? 35.861 44.646 14.326 1.00 28.23 189 VAL A C 1
ATOM 612 O O . VAL A 1 81 ? 36.238 45.512 13.534 1.00 25.80 189 VAL A O 1
ATOM 616 N N . THR A 1 82 ? 36.606 43.589 14.639 1.00 24.12 190 THR A N 1
ATOM 617 C CA . THR A 1 82 ? 37.962 43.424 14.123 1.00 23.92 190 THR A CA 1
ATOM 618 C C . THR A 1 82 ? 38.009 43.203 12.607 1.00 24.57 190 THR A C 1
ATOM 619 O O . THR A 1 82 ? 38.937 43.656 11.934 1.00 31.95 190 THR A O 1
ATOM 623 N N . SER A 1 83 ? 37.008 42.515 12.067 1.00 22.91 191 SER A N 1
ATOM 624 C CA . SER A 1 83 ? 36.994 42.191 10.646 1.00 26.06 191 SER A CA 1
ATOM 625 C C . SER A 1 83 ? 36.868 43.433 9.754 1.00 34.25 191 SER A C 1
ATOM 626 O O . SER A 1 83 ? 37.132 43.368 8.552 1.00 27.00 191 SER A O 1
ATOM 629 N N . LEU A 1 84 ? 36.477 44.564 10.339 1.00 25.96 192 LEU A N 1
ATOM 630 C CA . LEU A 1 84 ? 36.324 45.801 9.565 1.00 26.18 192 LEU A CA 1
ATOM 631 C C . LEU A 1 84 ? 37.667 46.481 9.307 1.00 30.52 192 LEU A C 1
ATOM 632 O O . LEU A 1 84 ? 37.778 47.333 8.421 1.00 32.64 192 LEU A O 1
ATOM 637 N N . ARG A 1 85 ? 38.672 46.101 10.092 1.00 30.48 193 ARG A N 1
ATOM 638 C CA . ARG A 1 85 ? 40.032 46.636 9.980 1.00 36.99 193 ARG A CA 1
ATOM 639 C C . ARG A 1 85 ? 40.087 48.159 9.978 1.00 41.53 193 ARG A C 1
ATOM 640 O O . ARG A 1 85 ? 40.747 48.767 9.134 1.00 35.59 193 ARG A O 1
ATOM 648 N N . SER A 1 86 ? 39.391 48.765 10.934 1.00 34.07 194 SER A N 1
ATOM 649 C CA . SER A 1 86 ? 39.398 50.210 11.106 1.00 37.31 194 SER A CA 1
ATOM 650 C C . SER A 1 86 ? 39.127 50.561 12.558 1.00 41.45 194 SER A C 1
ATOM 651 O O . SER A 1 86 ? 38.174 50.064 13.158 1.00 39.84 194 SER A O 1
ATOM 654 N N . GLN A 1 87 ? 39.958 51.431 13.117 1.00 35.82 195 GLN A N 1
ATOM 655 C CA . GLN A 1 87 ? 39.843 51.780 14.524 1.00 38.62 195 GLN A CA 1
ATOM 656 C C . GLN A 1 87 ? 38.649 52.692 14.815 1.00 31.99 195 GLN A C 1
ATOM 657 O O . GLN A 1 87 ? 38.359 52.983 15.973 1.00 31.00 195 GLN A O 1
ATOM 663 N N . GLU A 1 88 ? 37.959 53.139 13.770 1.00 26.51 196 GLU A N 1
ATOM 664 C CA . GLU A 1 88 ? 36.792 54.006 13.954 1.00 31.04 196 GLU A CA 1
ATOM 665 C C . GLU A 1 88 ? 35.565 53.235 14.438 1.00 28.93 196 GLU A C 1
ATOM 666 O O . GLU A 1 88 ? 34.627 53.824 14.986 1.00 24.62 196 GLU A O 1
ATOM 672 N N . TYR A 1 89 ? 35.564 51.924 14.232 1.00 23.48 197 TYR A N 1
ATOM 673 C CA . TYR A 1 89 ? 34.423 51.109 14.653 1.00 20.88 197 TYR A CA 1
ATOM 674 C C . TYR A 1 89 ? 34.574 50.569 16.065 1.00 25.07 197 TYR A C 1
ATOM 675 O O . TYR A 1 89 ? 35.654 50.137 16.473 1.00 21.70 197 TYR A O 1
ATOM 684 N N . LYS A 1 90 ? 33.474 50.626 16.812 1.00 19.44 198 LYS A N 1
ATOM 685 C CA . LYS A 1 90 ? 33.472 50.316 18.233 1.00 21.58 198 LYS A CA 1
ATOM 686 C C . LYS A 1 90 ? 32.266 49.468 18.593 1.00 17.82 198 LYS A C 1
ATOM 687 O O . LYS A 1 90 ? 31.259 49.467 17.886 1.00 16.20 198 LYS A O 1
ATOM 693 N N . ILE A 1 91 ? 32.380 48.756 19.706 1.00 17.98 199 ILE A N 1
ATOM 694 C CA A ILE A 1 91 ? 31.249 48.061 20.301 0.54 17.76 199 ILE A CA 1
ATOM 695 C CA B ILE A 1 91 ? 31.244 48.067 20.296 0.46 17.76 199 ILE A CA 1
ATOM 696 C C . ILE A 1 91 ? 30.711 48.911 21.451 1.00 15.62 199 ILE A C 1
ATOM 697 O O . ILE A 1 91 ? 31.470 49.339 22.321 1.00 16.46 199 ILE A O 1
ATOM 706 N N . VAL A 1 92 ? 29.403 49.155 21.453 1.00 15.33 200 VAL A N 1
ATOM 707 C CA . VAL A 1 92 ? 28.785 50.015 22.460 1.00 14.42 200 VAL A CA 1
ATOM 708 C C . VAL A 1 92 ? 27.671 49.296 23.227 1.00 15.31 200 VAL A C 1
ATOM 709 O O . VAL A 1 92 ? 26.903 48.536 22.649 1.00 17.22 200 VAL A O 1
ATOM 713 N N . LEU A 1 93 ? 27.613 49.531 24.535 1.00 12.12 201 LEU A N 1
ATOM 714 C CA . LEU A 1 93 ? 26.539 49.023 25.378 1.00 13.48 201 LEU A CA 1
ATOM 715 C C . LEU A 1 93 ? 25.524 50.133 25.581 1.00 12.31 201 LEU A C 1
ATOM 716 O O . LEU A 1 93 ? 25.887 51.242 25.952 1.00 15.85 201 LEU A O 1
ATOM 721 N N . ARG A 1 94 ? 24.255 49.829 25.349 1.00 15.90 202 ARG A N 1
ATOM 722 C CA . ARG A 1 94 ? 23.202 50.812 25.499 1.00 15.20 202 ARG A CA 1
ATOM 723 C C . ARG A 1 94 ? 21.910 50.111 25.885 1.00 14.68 202 ARG A C 1
ATOM 724 O O . ARG A 1 94 ? 21.720 48.933 25.578 1.00 15.83 202 ARG A O 1
ATOM 732 N N . LYS A 1 95 ? 20.999 50.826 26.539 1.00 9.96 203 LYS A N 1
ATOM 733 C CA . LYS A 1 95 ? 19.712 50.217 26.852 1.00 12.40 203 LYS A CA 1
ATOM 734 C C . LYS A 1 95 ? 19.053 49.837 25.534 1.00 13.62 203 LYS A C 1
ATOM 735 O O . LYS A 1 95 ? 19.226 50.519 24.533 1.00 15.88 203 LYS A O 1
ATOM 741 N N . SER A 1 96 ? 18.300 48.746 25.524 1.00 16.53 204 SER A N 1
ATOM 742 C CA . SER A 1 96 ? 17.796 48.258 24.248 1.00 17.70 204 SER A CA 1
ATOM 743 C C . SER A 1 96 ? 16.295 48.051 24.228 1.00 17.12 204 SER A C 1
ATOM 744 O O . SER A 1 96 ? 15.773 47.332 23.381 1.00 21.12 204 SER A O 1
ATOM 747 N N . TYR A 1 97 ? 15.596 48.698 25.153 1.00 14.40 205 TYR A N 1
ATOM 748 C CA . TYR A 1 97 ? 14.141 48.684 25.137 1.00 13.33 205 TYR A CA 1
ATOM 749 C C . TYR A 1 97 ? 13.635 50.079 24.791 1.00 12.00 205 TYR A C 1
ATOM 750 O O . TYR A 1 97 ? 14.409 51.048 24.773 1.00 12.57 205 TYR A O 1
ATOM 759 N N . TRP A 1 98 ? 12.337 50.193 24.527 1.00 10.48 206 TRP A N 1
ATOM 760 C CA . TRP A 1 98 ? 11.780 51.441 24.012 1.00 10.69 206 TRP A CA 1
ATOM 761 C C . TRP A 1 98 ? 10.862 52.153 25.007 1.00 13.43 206 TRP A C 1
ATOM 762 O O . TRP A 1 98 ? 10.940 53.369 25.157 1.00 13.82 206 TRP A O 1
ATOM 773 N N . ASP A 1 99 ? 9.996 51.399 25.6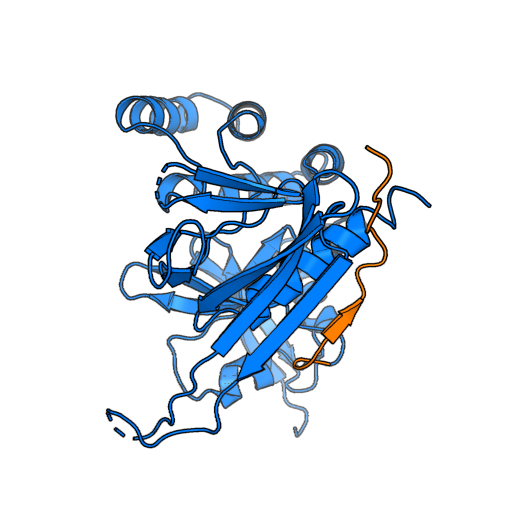77 1.00 15.08 207 ASP A N 1
ATOM 774 C CA . ASP A 1 99 ? 9.028 52.000 26.604 1.00 13.44 207 ASP A CA 1
ATOM 775 C C . ASP A 1 99 ? 9.754 52.428 27.879 1.00 12.40 207 ASP A C 1
ATOM 776 O O . ASP A 1 99 ? 10.386 51.607 28.538 1.00 11.62 207 ASP A O 1
ATOM 781 N N . SER A 1 100 ? 9.679 53.709 28.228 1.00 13.02 208 SER A N 1
ATOM 782 C CA . SER A 1 100 ? 10.385 54.199 29.411 1.00 12.90 208 SER A CA 1
ATOM 783 C C . SER A 1 100 ? 9.830 53.618 30.716 1.00 12.15 208 SER A C 1
ATOM 784 O O . SER A 1 100 ? 10.431 53.783 31.773 1.00 12.11 208 SER A O 1
ATOM 787 N N . ALA A 1 101 ? 8.689 52.940 30.649 1.00 11.30 209 ALA A N 1
ATOM 788 C CA . ALA A 1 101 ? 8.186 52.252 31.843 1.00 12.07 209 ALA A CA 1
ATOM 789 C C . ALA A 1 101 ? 9.239 51.258 32.340 1.00 16.18 209 ALA A C 1
ATOM 790 O O . ALA A 1 101 ? 9.373 51.022 33.543 1.00 13.90 209 ALA A O 1
ATOM 792 N N . TYR A 1 102 ? 10.002 50.671 31.418 1.00 14.06 210 TYR A N 1
ATOM 793 C CA . TYR A 1 102 ? 11.024 49.716 31.829 1.00 12.59 210 TYR A CA 1
ATOM 794 C C . TYR A 1 102 ? 12.194 50.375 32.574 1.00 12.24 210 TYR A C 1
ATOM 795 O O . TYR A 1 102 ? 12.957 49.689 33.259 1.00 14.93 210 TYR A O 1
ATOM 804 N N . ASP A 1 103 ? 12.342 51.693 32.444 1.00 13.63 211 ASP A N 1
ATOM 805 C CA . ASP A 1 103 ? 13.348 52.413 33.232 1.00 11.96 211 ASP A CA 1
ATOM 806 C C . ASP A 1 103 ? 13.140 52.148 34.730 1.00 15.88 211 ASP A C 1
ATOM 807 O O . ASP A 1 103 ? 14.097 52.151 35.509 1.00 13.72 211 ASP A O 1
ATOM 812 N N . ASP A 1 104 ? 11.885 51.952 35.132 1.00 16.11 212 ASP A N 1
ATOM 813 C CA . ASP A 1 104 ? 11.578 51.727 36.551 1.00 17.42 212 ASP A CA 1
ATOM 814 C C . ASP A 1 104 ? 12.290 50.483 37.071 1.00 21.60 212 ASP A C 1
ATOM 815 O O . ASP A 1 104 ? 12.796 50.470 38.191 1.00 19.11 212 ASP A O 1
ATOM 820 N N . ASP A 1 105 ? 12.312 49.433 36.257 1.00 16.75 213 ASP A N 1
ATOM 821 C CA . ASP A 1 105 ? 12.979 48.189 36.625 1.00 17.21 213 ASP A CA 1
ATOM 822 C C . ASP A 1 105 ? 14.484 48.371 36.719 1.00 21.31 213 ASP A C 1
ATOM 823 O O . ASP A 1 105 ? 15.127 47.884 37.652 1.00 20.26 213 ASP A O 1
ATOM 828 N N . VAL A 1 106 ? 15.044 49.083 35.749 1.00 17.54 214 VAL A N 1
ATOM 829 C CA . VAL A 1 106 ? 16.482 49.298 35.690 1.00 18.72 214 VAL A CA 1
ATOM 830 C C . VAL A 1 106 ? 16.973 50.204 36.826 1.00 19.75 214 VAL A C 1
ATOM 831 O O . VAL A 1 106 ? 18.038 49.980 37.394 1.00 18.60 214 VAL A O 1
ATOM 835 N N . MET A 1 107 ? 16.185 51.219 37.160 1.00 16.43 215 MET A N 1
ATOM 836 C CA . MET A 1 107 ? 16.604 52.225 38.140 1.00 19.68 215 MET A CA 1
ATOM 837 C C . MET A 1 107 ? 16.545 51.730 39.581 1.00 25.44 215 MET A C 1
ATOM 838 O O . MET A 1 107 ? 16.984 52.424 40.491 1.00 26.67 215 MET A O 1
ATOM 843 N N . GLU A 1 108 ? 16.009 50.533 39.780 1.00 23.88 216 GLU A N 1
ATOM 844 C CA . GLU A 1 108 ? 15.940 49.938 41.108 1.00 29.00 216 GLU A CA 1
ATOM 845 C C . GLU A 1 108 ? 17.333 49.497 41.552 1.00 30.74 216 GLU A C 1
ATOM 846 O O . GLU A 1 108 ? 17.587 49.269 42.739 1.00 26.29 216 GLU A O 1
ATOM 852 N N . ASN A 1 109 ? 18.235 49.376 40.583 1.00 20.37 217 ASN A N 1
ATOM 853 C CA . ASN A 1 109 ? 19.612 48.983 40.847 1.00 22.73 217 ASN A CA 1
ATOM 854 C C . ASN A 1 109 ? 20.563 50.147 40.611 1.00 22.09 217 ASN A C 1
ATOM 855 O O . ASN A 1 109 ? 20.400 50.900 39.659 1.00 19.57 217 ASN A O 1
ATOM 860 N N . ARG A 1 110 ? 21.559 50.295 41.482 1.00 22.31 218 ARG A N 1
ATOM 861 C CA . ARG A 1 110 ? 22.477 51.422 41.395 1.00 22.72 218 ARG A CA 1
ATOM 862 C C . ARG A 1 110 ? 23.247 51.464 40.079 1.00 20.97 218 ARG A C 1
ATOM 863 O O . ARG A 1 110 ? 23.429 52.527 39.493 1.00 19.38 218 ARG A O 1
ATOM 871 N N . VAL A 1 111 ? 23.716 50.306 39.629 1.00 20.12 219 VAL A N 1
ATOM 872 C CA . VAL A 1 111 ? 24.493 50.237 38.392 1.00 20.10 219 VAL A CA 1
ATOM 873 C C . VAL A 1 111 ? 23.593 50.480 37.185 1.00 17.84 219 VAL A C 1
ATOM 874 O O . VAL A 1 111 ? 23.981 51.177 36.251 1.00 17.78 219 VAL A O 1
ATOM 878 N N . GLY A 1 112 ? 22.383 49.927 37.222 1.00 17.26 220 GLY A N 1
ATOM 879 C CA . GLY A 1 112 ? 21.407 50.191 36.173 1.00 18.27 220 GLY A CA 1
ATOM 880 C C . GLY A 1 112 ? 21.113 51.674 36.073 1.00 16.47 220 GLY A C 1
ATOM 881 O O . GLY A 1 112 ? 21.120 52.267 34.988 1.00 15.42 220 GLY A O 1
ATOM 882 N N . LEU A 1 113 ? 20.843 52.288 37.219 1.00 15.90 221 LEU A N 1
ATOM 883 C CA . LEU A 1 113 ? 20.591 53.719 37.252 1.00 18.49 221 LEU A CA 1
ATOM 884 C C . LEU A 1 113 ? 21.780 54.530 36.727 1.00 16.70 221 LEU A C 1
ATOM 885 O O . LEU A 1 113 ? 21.592 55.474 35.956 1.00 17.92 221 LEU A O 1
ATOM 890 N N . ASN A 1 114 ? 22.999 54.168 37.133 1.00 17.83 222 ASN A N 1
ATOM 891 C CA . ASN A 1 114 ? 24.195 54.833 36.618 1.00 16.63 222 ASN A CA 1
ATOM 892 C C . ASN A 1 114 ? 24.295 54.731 35.093 1.00 17.62 222 ASN A C 1
ATOM 893 O O . ASN A 1 114 ? 24.680 55.695 34.422 1.00 16.32 222 ASN A O 1
ATOM 898 N N . LEU A 1 115 ? 23.965 53.562 34.548 1.00 17.78 223 LEU A N 1
ATOM 899 C CA . LEU A 1 115 ? 24.037 53.375 33.092 1.00 16.62 223 LEU A CA 1
ATOM 900 C C . LEU A 1 115 ? 23.007 54.245 32.372 1.00 15.36 223 LEU A C 1
ATOM 901 O O . LEU A 1 115 ? 23.319 54.885 31.369 1.00 15.72 223 LEU A O 1
ATOM 906 N N . LEU A 1 116 ? 21.776 54.262 32.872 1.00 14.37 224 LEU A N 1
ATOM 907 C CA . LEU A 1 116 ? 20.748 55.090 32.245 1.00 12.13 224 LEU A CA 1
ATOM 908 C C . LEU A 1 116 ? 21.110 56.565 32.333 1.00 14.63 224 LEU A C 1
ATOM 909 O O . LEU A 1 116 ? 20.894 57.324 31.395 1.00 13.80 224 LEU A O 1
ATOM 914 N N . TYR A 1 117 ? 21.665 56.968 33.472 1.00 16.73 225 TYR A N 1
ATOM 915 C CA . TYR A 1 117 ? 22.062 58.357 33.670 1.00 15.41 225 TYR A CA 1
ATOM 916 C C . TYR A 1 117 ? 23.151 58.734 32.673 1.00 16.22 225 TYR A C 1
ATOM 917 O O . TYR A 1 117 ? 23.049 59.739 31.977 1.00 15.62 225 TYR A O 1
ATOM 926 N N . ALA A 1 118 ? 24.187 57.910 32.583 1.00 17.63 226 ALA A N 1
ATOM 927 C CA . ALA A 1 118 ? 25.290 58.180 31.669 1.00 20.76 226 ALA A CA 1
ATOM 928 C C . ALA A 1 118 ? 24.812 58.366 30.221 1.00 18.79 226 ALA A C 1
ATOM 929 O O . ALA A 1 118 ? 25.208 59.317 29.533 1.00 17.72 226 ALA A O 1
ATOM 931 N N . GLN A 1 119 ? 23.961 57.466 29.743 1.00 17.24 227 GLN A N 1
ATOM 932 C CA . GLN A 1 119 ? 23.568 57.557 28.341 1.00 16.93 227 GLN A CA 1
ATOM 933 C C . GLN A 1 119 ? 22.586 58.697 28.093 1.00 16.11 227 GLN A C 1
ATOM 934 O O . GLN A 1 119 ? 22.543 59.259 27.003 1.00 17.21 227 GLN A O 1
ATOM 940 N N . THR A 1 120 ? 21.815 59.054 29.114 1.00 15.03 228 THR A N 1
ATOM 941 C CA . THR A 1 120 ? 20.890 60.176 28.990 1.00 14.67 228 THR A CA 1
ATOM 942 C C . THR A 1 120 ? 21.663 61.497 28.942 1.00 15.93 228 THR A C 1
ATOM 943 O O . THR A 1 120 ? 21.362 62.366 28.130 1.00 14.09 228 THR A O 1
ATOM 947 N N . VAL A 1 121 ? 22.675 61.644 29.792 1.00 17.40 229 VAL A N 1
ATOM 948 C CA . VAL A 1 121 ? 23.511 62.836 29.726 1.00 19.76 229 VAL A CA 1
ATOM 949 C C . VAL A 1 121 ? 24.135 62.969 28.336 1.00 20.46 229 VAL A C 1
ATOM 950 O O . VAL A 1 121 ? 24.110 64.043 27.729 1.00 17.62 229 VAL A O 1
ATOM 954 N N . SER A 1 122 ? 24.671 61.871 27.813 1.00 17.48 230 SER A N 1
ATOM 955 C CA A SER A 1 122 ? 25.244 61.858 26.474 0.46 19.94 230 SER A CA 1
ATOM 956 C CA B SER A 1 122 ? 25.254 61.912 26.481 0.54 19.93 230 SER A CA 1
ATOM 957 C C . SER A 1 122 ? 24.191 62.133 25.400 1.00 17.95 230 SER A C 1
ATOM 958 O O . SER A 1 122 ? 24.442 62.833 24.426 1.00 16.95 230 SER A O 1
ATOM 963 N N . ASP A 1 123 ? 22.995 61.576 25.575 1.00 17.10 231 ASP A N 1
ATOM 964 C CA . ASP A 1 123 ? 21.933 61.822 24.596 1.00 14.72 231 ASP A CA 1
ATOM 965 C C . ASP A 1 123 ? 21.601 63.313 24.484 1.00 18.28 231 ASP A C 1
ATOM 966 O O . ASP A 1 123 ? 21.327 63.816 23.400 1.00 18.58 231 ASP A O 1
ATOM 971 N N . ILE A 1 124 ? 21.603 64.011 25.611 1.00 17.22 232 ILE A N 1
ATOM 972 C CA . ILE A 1 124 ? 21.349 65.452 25.599 1.00 15.68 232 ILE A CA 1
ATOM 973 C C . ILE A 1 124 ? 22.516 66.181 24.915 1.00 16.60 232 ILE A C 1
ATOM 974 O O . ILE A 1 124 ? 22.308 67.025 24.038 1.00 18.11 232 ILE A O 1
ATOM 979 N N . GLU A 1 125 ? 23.737 65.835 25.315 1.00 20.94 233 GLU A N 1
ATOM 980 C CA . GLU A 1 125 ? 24.940 66.467 24.767 1.00 25.54 233 GLU A CA 1
ATOM 981 C C . GLU A 1 125 ? 25.036 66.332 23.255 1.00 24.34 233 GLU A C 1
ATOM 982 O O . GLU A 1 125 ? 25.471 67.261 22.569 1.00 22.64 233 GLU A O 1
ATOM 988 N N . ARG A 1 126 ? 24.622 65.180 22.733 1.00 21.71 234 ARG A N 1
ATOM 989 C CA . ARG A 1 126 ? 24.702 64.931 21.293 1.00 20.45 234 ARG A CA 1
ATOM 990 C C . ARG A 1 126 ? 23.448 65.328 20.495 1.00 20.33 234 ARG A C 1
ATOM 991 O O . ARG A 1 126 ? 23.389 65.108 19.286 1.00 23.46 234 ARG A O 1
ATOM 999 N N . GLY A 1 127 ? 22.445 65.898 21.159 1.00 18.73 235 GLY A N 1
ATOM 1000 C CA . GLY A 1 127 ? 21.261 66.371 20.468 1.00 20.99 235 GLY A CA 1
ATOM 1001 C C . GLY A 1 127 ? 20.246 65.304 20.095 1.00 19.63 235 GLY A C 1
ATOM 1002 O O . GLY A 1 127 ? 19.358 65.545 19.276 1.00 22.47 235 GLY A O 1
ATOM 1003 N N . TRP A 1 128 ? 20.380 64.116 20.684 1.00 15.45 236 TRP A N 1
ATOM 1004 C CA . TRP A 1 128 ? 19.407 63.052 20.475 1.00 15.74 236 TRP A CA 1
ATOM 1005 C C . TRP A 1 128 ? 18.112 63.401 21.209 1.00 16.06 236 TRP A C 1
ATOM 1006 O O . TRP A 1 128 ? 17.014 63.141 20.724 1.00 20.17 236 TRP A O 1
ATOM 1017 N N . ILE A 1 129 ? 18.265 63.980 22.395 1.00 18.21 237 ILE A N 1
ATOM 1018 C CA . ILE A 1 129 ? 17.146 64.542 23.140 1.00 15.55 237 ILE A CA 1
ATOM 1019 C C . ILE A 1 129 ? 17.089 66.015 22.770 1.00 21.71 237 ILE A C 1
ATOM 1020 O O . ILE A 1 129 ? 18.113 66.688 22.770 1.00 23.50 237 ILE A O 1
ATOM 1025 N N . LEU A 1 130 ? 15.899 66.501 22.428 1.00 21.78 238 LEU A N 1
ATOM 1026 C CA . LEU A 1 130 ? 15.738 67.833 21.853 1.00 28.44 238 LEU A CA 1
ATOM 1027 C C . LEU A 1 130 ? 15.365 68.874 22.900 1.00 29.43 238 LEU A C 1
ATOM 1028 O O . LEU A 1 130 ? 14.248 68.874 23.420 1.00 33.46 238 LEU A O 1
ATOM 1033 N N . VAL A 1 131 ? 16.316 69.748 23.210 1.00 33.27 239 VAL A N 1
ATOM 1034 C CA . VAL A 1 131 ? 16.084 70.869 24.110 1.00 36.84 239 VAL A CA 1
ATOM 1035 C C . VAL A 1 131 ? 16.576 72.163 23.455 1.00 45.06 239 VAL A C 1
ATOM 1036 O O . VAL A 1 131 ? 17.326 72.131 22.474 1.00 36.40 239 VAL A O 1
ATOM 1040 N N . THR A 1 132 ? 16.148 73.299 23.991 1.00 45.80 240 THR A N 1
ATOM 1041 C CA . THR A 1 132 ? 16.612 74.588 23.484 1.00 49.26 240 THR A CA 1
ATOM 1042 C C . THR A 1 132 ? 17.952 74.943 24.120 1.00 46.93 240 THR A C 1
ATOM 1043 O O . THR A 1 132 ? 18.372 74.305 25.086 1.00 45.81 240 THR A O 1
ATOM 1047 N N . LYS A 1 133 ? 18.622 75.955 23.574 1.00 52.69 241 LYS A N 1
ATOM 1048 C CA . LYS A 1 133 ? 19.892 76.415 24.130 1.00 57.71 241 LYS A CA 1
ATOM 1049 C C . LYS A 1 133 ? 19.758 76.779 25.609 1.00 55.83 241 LYS A C 1
ATOM 1050 O O . LYS A 1 133 ? 20.630 76.455 26.417 1.00 57.04 241 LYS A O 1
ATOM 1056 N N . GLU A 1 134 ? 18.662 77.447 25.957 1.00 55.63 242 GLU A N 1
ATOM 1057 C CA . GLU A 1 134 ? 18.404 77.822 27.346 1.00 57.75 242 GLU A CA 1
ATOM 1058 C C . GLU A 1 134 ? 18.151 76.604 28.229 1.00 52.14 242 GLU A C 1
ATOM 1059 O O . GLU A 1 134 ? 18.748 76.468 29.297 1.00 50.05 242 GLU A O 1
ATOM 1065 N N . GLN A 1 135 ? 17.260 75.724 27.782 1.00 52.02 243 GLN A N 1
ATOM 1066 C CA . GLN A 1 135 ? 16.955 74.500 28.521 1.00 52.36 243 GLN A CA 1
ATOM 1067 C C . GLN A 1 135 ? 18.215 73.677 28.791 1.00 43.50 243 GLN A C 1
ATOM 1068 O O . GLN A 1 135 ? 18.439 73.196 29.904 1.00 40.55 243 GLN A O 1
ATOM 1074 N N . HIS A 1 136 ? 19.029 73.516 27.755 1.00 44.47 244 HIS A N 1
ATOM 1075 C CA . HIS A 1 136 ? 20.271 72.768 27.859 1.00 47.61 244 HIS A CA 1
ATOM 1076 C C . HIS A 1 136 ? 21.155 73.389 28.940 1.00 49.37 244 HIS A C 1
ATOM 1077 O O . HIS A 1 136 ? 21.845 72.690 29.687 1.00 40.24 244 HIS A O 1
ATOM 1084 N N . ARG A 1 137 ? 21.118 74.714 29.021 1.00 52.88 245 ARG A N 1
ATOM 1085 C CA . ARG A 1 137 ? 21.863 75.449 30.033 1.00 51.65 245 ARG A CA 1
ATOM 1086 C C . ARG A 1 137 ? 21.375 75.039 31.414 1.00 50.68 245 ARG A C 1
ATOM 1087 O O . ARG A 1 137 ? 22.175 74.695 32.289 1.00 48.89 245 ARG A O 1
ATOM 1095 N N . GLN A 1 138 ? 20.055 75.066 31.595 1.00 48.49 246 GLN A N 1
ATOM 1096 C CA . GLN A 1 138 ? 19.433 74.692 32.863 1.00 50.27 246 GLN A CA 1
ATOM 1097 C C . GLN A 1 138 ? 19.792 73.268 33.238 1.00 48.13 246 GLN A C 1
ATOM 1098 O O . GLN A 1 138 ? 20.170 72.992 34.374 1.00 49.87 246 GLN A O 1
ATOM 1104 N N . LEU A 1 139 ? 19.658 72.363 32.273 1.00 46.82 247 LEU A N 1
ATOM 1105 C CA . LEU A 1 139 ? 19.875 70.939 32.522 1.00 52.12 247 LEU A CA 1
ATOM 1106 C C . LEU A 1 139 ? 21.264 70.662 33.085 1.00 49.58 247 LEU A C 1
ATOM 1107 O O . LEU A 1 139 ? 21.402 69.978 34.102 1.00 46.69 247 LEU A O 1
ATOM 1112 N N . LYS A 1 140 ? 22.285 71.202 32.424 1.00 50.31 248 LYS A N 1
ATOM 1113 C CA . LYS A 1 140 ? 23.662 71.023 32.872 1.00 50.41 248 LYS A CA 1
ATOM 1114 C C . LYS A 1 140 ? 23.843 71.546 34.297 1.00 54.68 248 LYS A C 1
ATOM 1115 O O . LYS A 1 140 ? 24.697 71.066 35.042 1.00 53.61 248 LYS A O 1
ATOM 1121 N N . SER A 1 141 ? 23.023 72.524 34.666 1.00 47.79 249 SER A N 1
ATOM 1122 C CA . SER A 1 141 ? 23.002 73.042 36.027 1.00 54.68 249 SER A CA 1
ATOM 1123 C C . SER A 1 141 ? 22.294 72.070 36.970 1.00 54.71 249 SER A C 1
ATOM 1124 O O . SER A 1 141 ? 22.840 71.691 38.007 1.00 57.66 249 SER A O 1
ATOM 1127 N N . LEU A 1 142 ? 21.077 71.672 36.608 1.00 47.97 250 LEU A N 1
ATOM 1128 C CA . LEU A 1 142 ? 20.308 70.727 37.415 1.00 52.91 250 LEU A CA 1
ATOM 1129 C C . LEU A 1 142 ? 21.135 69.473 37.664 1.00 47.77 250 LEU A C 1
ATOM 1130 O O . LEU A 1 142 ? 21.052 68.856 38.726 1.00 46.92 250 LEU A O 1
ATOM 1135 N N . GLN A 1 143 ? 21.838 69.121 36.764 1.00 46.22 251 GLN A N 1
ATOM 1136 C CA . GLN A 1 143 ? 22.734 67.973 36.767 1.00 45.80 251 GLN A CA 1
ATOM 1137 C C . GLN A 1 143 ? 23.675 67.977 37.973 1.00 55.87 251 GLN A C 1
ATOM 1138 O O . GLN A 1 143 ? 23.954 66.932 38.560 1.00 50.94 251 GLN A O 1
ATOM 1144 N N . GLU A 1 144 ? 24.209 69.127 38.293 1.00 57.01 252 GLU A N 1
ATOM 1145 C CA . GLU A 1 144 ? 25.088 69.267 39.451 1.00 56.65 252 GLU A CA 1
ATOM 1146 C C . GLU A 1 144 ? 24.292 69.258 40.748 1.00 56.21 252 GLU A C 1
ATOM 1147 O O . GLU A 1 144 ? 24.782 68.807 41.783 1.00 60.74 252 GLU A O 1
ATOM 1153 N N . LYS A 1 145 ? 23.060 69.756 40.681 1.00 53.27 253 LYS A N 1
ATOM 1154 C CA . LYS A 1 145 ? 22.284 70.067 41.880 1.00 56.78 253 LYS A CA 1
ATOM 1155 C C . LYS A 1 145 ? 21.316 68.965 42.331 1.00 57.24 253 LYS A C 1
ATOM 1156 O O . LYS A 1 145 ? 20.898 68.941 43.491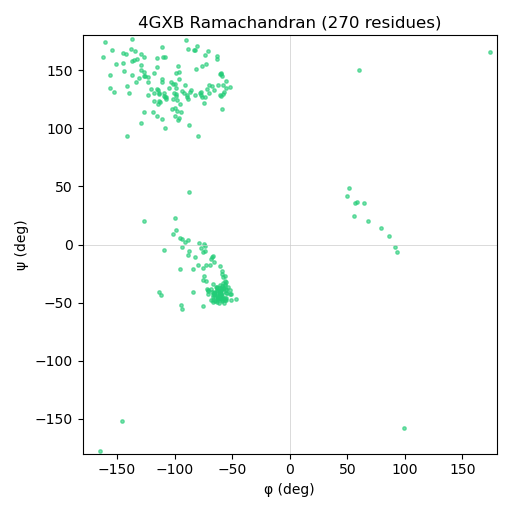 1.00 51.85 253 LYS A O 1
ATOM 1162 N N . VAL A 1 146 ? 20.953 68.065 41.419 1.00 47.58 254 VAL A N 1
ATOM 1163 C CA . VAL A 1 146 ? 20.010 66.994 41.747 1.00 39.37 254 VAL A CA 1
ATOM 1164 C C . VAL A 1 146 ? 20.663 65.612 41.668 1.00 36.7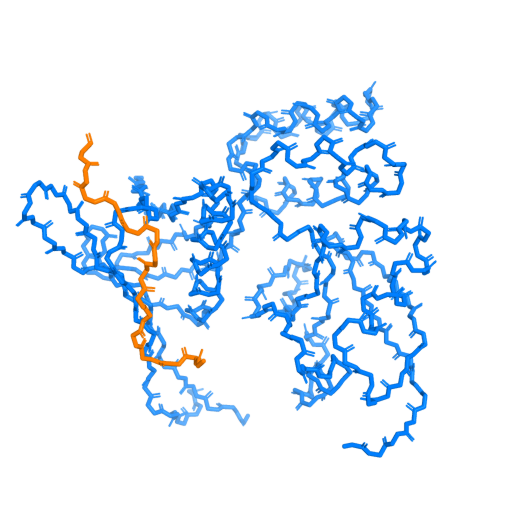5 254 VAL A C 1
ATOM 1165 O O . VAL A 1 146 ? 21.715 65.439 41.046 1.00 39.68 254 VAL A O 1
ATOM 1169 N N . SER A 1 147 ? 20.035 64.636 42.314 1.00 26.66 255 SER A N 1
ATOM 1170 C CA . SER A 1 147 ? 20.489 63.252 42.257 1.00 33.08 255 SER A CA 1
ATOM 1171 C C . SER A 1 147 ? 20.396 62.719 40.823 1.00 24.39 255 SER A C 1
ATOM 1172 O O . SER A 1 147 ? 19.692 63.282 39.984 1.00 21.57 255 SER A O 1
ATOM 1175 N N . LYS A 1 148 ? 21.103 61.633 40.542 1.00 22.46 256 LYS A N 1
ATOM 1176 C CA . LYS A 1 148 ? 20.968 60.994 39.241 1.00 19.31 256 LYS A CA 1
ATOM 1177 C C . LYS A 1 148 ? 19.527 60.546 39.010 1.00 18.10 256 LYS A C 1
ATOM 1178 O O . LYS A 1 148 ? 19.008 60.649 37.902 1.00 17.85 256 LYS A O 1
ATOM 1184 N N . LYS A 1 149 ? 18.877 60.048 40.057 1.00 19.94 257 LYS A N 1
ATOM 1185 C CA . LYS A 1 149 ? 17.497 59.617 39.915 1.00 20.93 257 LYS A CA 1
ATOM 1186 C C . LYS A 1 149 ? 16.597 60.790 39.545 1.00 19.59 257 LYS A C 1
ATOM 1187 O O . LYS A 1 149 ? 15.790 60.687 38.625 1.00 14.76 257 LYS A O 1
ATOM 1193 N N . GLU A 1 150 ? 16.732 61.905 40.261 1.00 17.76 258 GLU A N 1
ATOM 1194 C CA . GLU A 1 150 ? 15.910 63.080 39.986 1.00 19.82 258 GLU A CA 1
ATOM 1195 C C . GLU A 1 150 ? 16.174 63.630 38.588 1.00 16.50 258 GLU A C 1
ATOM 1196 O O . GLU A 1 150 ? 15.254 64.087 37.892 1.00 18.14 258 GLU A O 1
ATOM 1202 N N . PHE A 1 151 ? 17.437 63.587 38.172 1.00 16.23 259 PHE A N 1
ATOM 1203 C CA . PHE A 1 151 ? 17.786 64.031 36.837 1.00 16.39 259 PHE A CA 1
ATOM 1204 C C . PHE A 1 151 ? 17.105 63.157 35.787 1.00 16.77 259 PHE A C 1
ATOM 1205 O O . PHE A 1 151 ? 16.582 63.672 34.804 1.00 16.26 259 PHE A O 1
ATOM 1213 N N . LEU A 1 152 ? 17.128 61.841 35.992 1.00 15.52 260 LEU A N 1
ATOM 1214 C CA . LEU A 1 152 ? 16.517 60.923 35.027 1.00 15.83 260 LEU A CA 1
ATOM 1215 C C . LEU A 1 152 ? 15.009 61.111 34.960 1.00 15.41 260 LEU A C 1
ATOM 1216 O O . LEU A 1 152 ? 14.427 61.081 33.879 1.00 13.58 260 LEU A O 1
ATOM 1221 N N . ARG A 1 153 ? 14.368 61.290 36.112 1.00 12.60 261 ARG A N 1
ATOM 1222 C CA . ARG A 1 153 ? 12.919 61.501 36.111 1.00 12.50 261 ARG A CA 1
ATOM 1223 C C . ARG A 1 153 ? 12.533 62.764 35.327 1.00 14.66 261 ARG A C 1
ATOM 1224 O O . ARG A 1 153 ? 11.519 62.796 34.626 1.00 15.00 261 ARG A O 1
ATOM 1232 N N . LEU A 1 154 ? 13.339 63.815 35.434 1.00 13.20 262 LEU A N 1
ATOM 1233 C CA . LEU A 1 154 ? 13.110 64.989 34.602 1.00 14.74 262 LEU A CA 1
ATOM 1234 C C . LEU A 1 154 ? 13.358 64.660 33.124 1.00 16.63 262 LEU A C 1
ATOM 1235 O O . LEU A 1 154 ? 12.549 64.995 32.257 1.00 16.36 262 LEU A O 1
ATOM 1240 N N . ALA A 1 155 ? 14.478 64.002 32.842 1.00 15.22 263 ALA A N 1
ATOM 1241 C CA . ALA A 1 155 ? 14.840 63.679 31.456 1.00 14.31 263 ALA A CA 1
ATOM 1242 C C . ALA A 1 155 ? 13.752 62.877 30.741 1.00 12.64 263 ALA A C 1
ATOM 1243 O O . ALA A 1 155 ? 13.547 63.033 29.536 1.00 13.13 263 ALA A O 1
ATOM 1245 N N . GLN A 1 156 ? 13.060 62.013 31.481 1.00 14.94 264 GLN A N 1
ATOM 1246 C CA . GLN A 1 156 ? 12.026 61.172 30.884 1.00 15.77 264 GLN A CA 1
ATOM 1247 C C . GLN A 1 156 ? 10.926 61.996 30.222 1.00 15.91 264 GLN A C 1
ATOM 1248 O O . GLN A 1 156 ? 10.212 61.493 29.360 1.00 14.99 264 GLN A O 1
ATOM 1254 N N . THR A 1 157 ? 10.780 63.252 30.641 1.00 13.11 265 THR A N 1
ATOM 1255 C CA . THR A 1 157 ? 9.725 64.111 30.098 1.00 17.59 265 THR A CA 1
ATOM 1256 C C . THR A 1 157 ? 10.194 64.968 28.918 1.00 19.07 265 THR A C 1
ATOM 1257 O O . THR A 1 157 ? 9.403 65.703 28.321 1.00 17.39 265 THR A O 1
ATOM 1261 N N . LEU A 1 158 ? 11.472 64.861 28.570 1.00 16.69 266 LEU A N 1
ATOM 1262 C CA . LEU A 1 158 ? 12.049 65.706 27.522 1.00 14.73 266 LEU A CA 1
ATOM 1263 C C . LEU A 1 158 ? 11.747 65.173 26.123 1.00 16.28 266 LEU A C 1
ATOM 1264 O O . LEU A 1 158 ? 11.581 63.975 25.930 1.00 16.36 266 LEU A O 1
ATOM 1269 N N . ARG A 1 159 ? 11.678 66.071 25.148 1.00 17.08 267 ARG A N 1
ATOM 1270 C CA . ARG A 1 159 ? 11.378 65.665 23.785 1.00 18.77 267 ARG A CA 1
ATOM 1271 C C . ARG A 1 159 ? 12.424 64.679 23.260 1.00 16.05 267 ARG A C 1
ATOM 1272 O O . ARG A 1 159 ? 13.635 64.939 23.316 1.00 16.57 267 ARG A O 1
ATOM 1280 N N . HIS A 1 160 ? 11.923 63.551 22.758 1.00 15.68 268 HIS A N 1
ATOM 1281 C CA . HIS A 1 160 ? 12.729 62.474 22.192 1.00 14.23 268 HIS A CA 1
ATOM 1282 C C . HIS A 1 160 ? 13.599 61.714 23.193 1.00 13.91 268 HIS A C 1
ATOM 1283 O O . HIS A 1 160 ? 14.565 61.046 22.810 1.00 13.01 268 HIS A O 1
ATOM 1290 N N . TYR A 1 161 ? 13.257 61.796 24.479 1.00 13.81 269 TYR A N 1
ATOM 1291 C CA . TYR A 1 161 ? 13.847 60.872 25.430 1.00 11.82 269 TYR A CA 1
ATOM 1292 C C . TYR A 1 161 ? 13.534 59.456 24.947 1.00 11.05 269 TYR A C 1
ATOM 1293 O O . TYR A 1 161 ? 12.391 59.146 24.610 1.00 12.61 269 TYR A O 1
ATOM 1302 N N . GLY A 1 162 ? 14.553 58.607 24.905 1.00 12.46 270 GLY A N 1
ATOM 1303 C CA . GLY A 1 162 ? 14.350 57.221 24.531 1.00 16.79 270 GLY A CA 1
ATOM 1304 C C . GLY A 1 162 ? 14.395 56.972 23.031 1.00 14.95 270 GLY A C 1
ATOM 1305 O O . GLY A 1 162 ? 14.106 55.863 22.592 1.00 15.27 270 GLY A O 1
ATOM 1306 N N . TYR A 1 163 ? 14.750 57.989 22.243 1.00 11.67 271 TYR A N 1
ATOM 1307 C CA . TYR A 1 163 ? 14.833 57.818 20.792 1.00 9.90 271 TYR A CA 1
ATOM 1308 C C . TYR A 1 163 ? 16.265 57.548 20.380 1.00 14.94 271 TYR A C 1
ATOM 1309 O O . TYR A 1 163 ? 17.219 57.968 21.057 1.00 14.76 271 TYR A O 1
ATOM 1318 N N . LEU A 1 164 ? 16.412 56.867 19.253 1.00 8.88 272 LEU A N 1
ATOM 1319 C CA . LEU A 1 164 ? 17.723 56.688 18.638 1.00 13.19 272 LEU A CA 1
ATOM 1320 C C . LEU A 1 164 ? 17.783 57.570 17.389 1.00 12.91 272 LEU A C 1
ATOM 1321 O O . LEU A 1 164 ? 16.921 57.465 16.510 1.00 11.79 272 LEU A O 1
ATOM 1326 N N . ARG A 1 165 ? 18.792 58.437 17.313 1.00 11.38 273 ARG A N 1
ATOM 1327 C CA . ARG A 1 165 ? 18.941 59.372 16.195 1.00 12.25 273 ARG A CA 1
ATOM 1328 C C . ARG A 1 165 ? 19.892 58.818 15.129 1.00 14.46 273 ARG A C 1
ATOM 1329 O O . ARG A 1 165 ? 20.903 58.194 15.455 1.00 17.23 273 ARG A O 1
ATOM 1337 N N . PHE A 1 166 ? 19.572 59.076 13.862 1.00 12.36 274 PHE A N 1
ATOM 1338 C CA . PHE A 1 166 ? 20.392 58.609 12.744 1.00 11.52 274 PHE A CA 1
ATOM 1339 C C . PHE A 1 166 ? 21.128 59.776 12.102 1.00 15.23 274 PHE A C 1
ATOM 1340 O O . PHE A 1 166 ? 20.757 60.930 12.309 1.00 16.72 274 PHE A O 1
ATOM 1348 N N . ASP A 1 167 ? 22.183 59.482 11.343 1.00 14.46 275 ASP A N 1
ATOM 1349 C CA . ASP A 1 167 ? 22.880 60.535 10.607 1.00 14.92 275 ASP A CA 1
ATOM 1350 C C . ASP A 1 167 ? 21.901 61.200 9.651 1.00 14.48 275 ASP A C 1
ATOM 1351 O O . ASP A 1 167 ? 21.021 60.540 9.094 1.00 14.56 275 ASP A O 1
ATOM 1356 N N . ALA A 1 168 ? 22.087 62.495 9.424 1.00 14.88 276 ALA A N 1
ATOM 1357 C CA . ALA A 1 168 ? 21.265 63.221 8.459 1.00 18.85 276 ALA A CA 1
ATOM 1358 C C . ALA A 1 168 ? 21.249 62.493 7.119 1.00 18.31 276 ALA A C 1
ATOM 1359 O O . ALA A 1 168 ? 22.288 62.016 6.643 1.00 16.87 276 ALA A O 1
ATOM 1361 N N . CYS A 1 169 ? 20.067 62.380 6.518 1.00 16.66 277 CYS A N 1
ATOM 1362 C CA . CYS A 1 169 ? 19.940 61.691 5.240 1.00 17.63 277 CYS A CA 1
ATOM 1363 C C . CYS A 1 169 ? 18.855 62.364 4.400 1.00 16.49 277 CYS A C 1
ATOM 1364 O O . CYS A 1 169 ? 18.618 63.558 4.547 1.00 18.63 277 CYS A O 1
ATOM 1367 N N . VAL A 1 170 ? 18.204 61.618 3.517 1.00 15.91 278 VAL A N 1
ATOM 1368 C CA . VAL A 1 170 ? 17.122 62.201 2.719 1.00 15.64 278 VAL A CA 1
ATOM 1369 C C . VAL A 1 170 ? 15.931 61.262 2.684 1.00 16.56 278 VAL A C 1
ATOM 1370 O O . VAL A 1 170 ? 16.064 60.074 2.949 1.00 17.53 278 VAL A O 1
ATOM 1374 N N . ALA A 1 171 ? 14.753 61.801 2.389 1.00 15.72 279 ALA A N 1
ATOM 1375 C CA . ALA A 1 171 ? 13.564 60.978 2.276 1.00 16.00 279 ALA A CA 1
ATOM 1376 C C . ALA A 1 171 ? 12.700 61.569 1.186 1.00 17.85 279 ALA A C 1
ATOM 1377 O O . ALA A 1 171 ? 12.927 62.701 0.773 1.00 19.93 279 ALA A O 1
ATOM 1379 N N . ASP A 1 172 ? 11.722 60.808 0.715 1.00 15.78 280 ASP A N 1
ATOM 1380 C CA . ASP A 1 172 ? 10.823 61.336 -0.319 1.00 21.70 280 ASP A CA 1
ATOM 1381 C C . ASP A 1 172 ? 9.508 61.844 0.284 1.00 27.22 280 ASP A C 1
ATOM 1382 O O . ASP A 1 172 ? 8.537 62.105 -0.432 1.00 28.54 280 ASP A O 1
ATOM 1387 N N . PHE A 1 173 ? 9.493 61.975 1.608 1.00 21.14 281 PHE A N 1
ATOM 1388 C CA . PHE A 1 173 ? 8.412 62.663 2.306 1.00 26.54 281 PHE A CA 1
ATOM 1389 C C . PHE A 1 173 ? 8.983 63.917 2.929 1.00 24.39 281 PHE A C 1
ATOM 1390 O O . PHE A 1 173 ? 9.988 63.850 3.643 1.00 25.62 281 PHE A O 1
ATOM 1398 N N . PRO A 1 174 ? 8.326 65.069 2.702 1.00 33.22 282 PRO A N 1
ATOM 1399 C CA . PRO A 1 174 ? 7.064 65.249 1.969 1.00 34.64 282 PRO A CA 1
ATOM 1400 C C . PRO A 1 174 ? 7.246 65.363 0.463 1.00 37.45 282 PRO A C 1
ATOM 1401 O O . PRO A 1 174 ? 6.295 65.150 -0.292 1.00 37.20 282 PRO A O 1
ATOM 1405 N N . GLU A 1 175 ? 8.448 65.725 0.037 1.00 34.27 283 GLU A N 1
ATOM 1406 C CA . GLU A 1 175 ? 8.765 65.797 -1.382 1.00 39.47 283 GLU A CA 1
ATOM 1407 C C . GLU A 1 175 ? 10.006 64.973 -1.644 1.00 34.49 283 GLU A C 1
ATOM 1408 O O . GLU A 1 175 ? 10.761 64.666 -0.719 1.00 29.68 283 GLU A O 1
ATOM 1414 N N . LYS A 1 176 ? 10.215 64.618 -2.907 1.00 35.42 284 LYS A N 1
ATOM 1415 C CA . LYS A 1 176 ? 11.375 63.839 -3.296 1.00 33.90 284 LYS A CA 1
ATOM 1416 C C . LYS A 1 176 ? 12.657 64.530 -2.850 1.00 29.05 284 LYS A C 1
ATOM 1417 O O . LYS A 1 176 ? 12.761 65.756 -2.896 1.00 29.88 284 LYS A O 1
ATOM 1423 N N . ASP A 1 177 ? 13.612 63.727 -2.398 1.00 26.19 285 ASP A N 1
ATOM 1424 C CA . ASP A 1 177 ? 14.945 64.197 -2.021 1.00 27.83 285 ASP A CA 1
ATOM 1425 C C . ASP A 1 177 ? 14.975 65.280 -0.956 1.00 27.41 285 ASP A C 1
ATOM 1426 O O . ASP A 1 177 ? 15.830 66.170 -0.976 1.00 26.84 285 ASP A O 1
ATOM 1431 N N . CYS A 1 178 ? 14.055 65.193 -0.004 1.00 18.73 286 CYS A N 1
ATOM 1432 C CA . CYS A 1 178 ? 14.044 66.143 1.096 1.00 19.75 286 CYS A CA 1
ATOM 1433 C C . CYS A 1 178 ? 15.116 65.782 2.119 1.00 19.60 286 CYS A C 1
ATOM 1434 O O . CYS A 1 178 ? 15.190 64.633 2.538 1.00 18.78 286 CYS A O 1
ATOM 1437 N N . PRO A 1 179 ? 15.950 66.754 2.521 1.00 20.47 287 PRO A N 1
ATOM 1438 C CA . PRO A 1 179 ? 16.892 66.505 3.622 1.00 22.19 287 PRO A CA 1
ATOM 1439 C C . PRO A 1 179 ? 16.141 66.287 4.931 1.00 24.68 287 PRO A C 1
ATOM 1440 O O . PRO A 1 179 ? 15.253 67.078 5.256 1.00 24.75 287 PRO A O 1
ATOM 1444 N N . VAL A 1 180 ? 16.498 65.244 5.676 1.00 16.00 288 VAL A N 1
ATOM 1445 C CA . VAL A 1 180 ? 15.783 64.921 6.909 1.00 15.61 288 VAL A CA 1
ATOM 1446 C C . VAL A 1 180 ? 16.708 64.369 7.980 1.00 17.81 288 VAL A C 1
ATOM 1447 O O . VAL A 1 180 ? 17.775 63.832 7.687 1.00 18.82 288 VAL A O 1
ATOM 1451 N N . VAL A 1 181 ? 16.287 64.504 9.231 1.00 16.30 289 VAL A N 1
ATOM 1452 C CA . VAL A 1 181 ? 16.896 63.757 10.323 1.00 13.09 289 VAL A CA 1
ATOM 1453 C C . VAL A 1 181 ? 15.849 62.775 10.834 1.00 18.09 289 VAL A C 1
ATOM 1454 O O . VAL A 1 181 ? 14.746 63.174 11.210 1.00 15.59 289 VAL A O 1
ATOM 1458 N N . VAL A 1 182 ? 16.187 61.492 10.814 1.00 13.03 290 VAL A N 1
ATOM 1459 C CA . VAL A 1 182 ? 15.280 60.444 11.256 1.00 13.83 290 VAL A CA 1
ATOM 1460 C C . VAL A 1 182 ? 15.671 60.012 12.660 1.00 13.49 290 VAL A C 1
ATOM 1461 O O . VAL A 1 182 ? 16.855 59.908 12.967 1.00 13.52 290 VAL A O 1
ATOM 1465 N N . SER A 1 183 ? 14.677 59.798 13.520 1.00 11.09 291 SER A N 1
ATOM 1466 C CA A SER A 1 183 ? 14.902 59.217 14.840 0.43 12.37 291 SER A CA 1
ATOM 1467 C CA B SER A 1 183 ? 14.912 59.202 14.826 0.57 12.36 291 SER A CA 1
ATOM 1468 C C . SER A 1 183 ? 13.830 58.169 15.102 1.00 12.73 291 SER A C 1
ATOM 1469 O O . SER A 1 183 ? 12.693 58.308 14.647 1.00 15.81 291 SER A O 1
ATOM 1474 N N . ALA A 1 184 ? 14.194 57.121 15.826 1.00 10.69 292 ALA A N 1
ATOM 1475 C CA . ALA A 1 184 ? 13.261 56.050 16.129 1.00 10.94 292 ALA A CA 1
ATOM 1476 C C . ALA A 1 184 ? 13.010 56.035 17.625 1.00 11.00 292 ALA A C 1
ATOM 1477 O O . ALA A 1 184 ? 13.947 56.106 18.413 1.00 11.59 292 ALA A O 1
ATOM 1479 N N . GLY A 1 185 ? 11.749 55.948 18.018 1.00 10.68 293 GLY A N 1
ATOM 1480 C CA . GLY A 1 185 ? 11.427 55.826 19.433 1.00 13.10 293 GLY A CA 1
ATOM 1481 C C . GLY A 1 185 ? 9.933 55.900 19.650 1.00 10.93 293 GLY A C 1
ATOM 1482 O O . GLY A 1 185 ? 9.201 56.309 18.748 1.00 12.16 293 GLY A O 1
ATOM 1483 N N . ASN A 1 186 ? 9.485 55.506 20.845 1.00 12.11 294 ASN A N 1
ATOM 1484 C CA . ASN A 1 186 ? 8.080 55.629 21.216 1.00 13.02 294 ASN A CA 1
ATOM 1485 C C . ASN A 1 186 ? 7.166 55.058 20.132 1.00 14.45 294 ASN A C 1
ATOM 1486 O O . ASN A 1 186 ? 6.148 55.643 19.790 1.00 14.00 294 ASN A O 1
ATOM 1491 N N . SER A 1 187 ? 7.567 53.920 19.588 1.00 11.37 295 SER A N 1
ATOM 1492 C CA . SER A 1 187 ? 6.787 53.204 18.575 1.00 11.08 295 SER A CA 1
ATOM 1493 C C . SER A 1 187 ? 6.496 54.015 17.315 1.00 10.70 295 SER A C 1
ATOM 1494 O O . SER A 1 187 ? 5.427 53.881 16.703 1.00 11.18 295 SER A O 1
ATOM 1497 N N . GLU A 1 188 ? 7.462 54.824 16.910 1.00 10.99 296 GLU A N 1
ATOM 1498 C CA . GLU A 1 188 ? 7.324 55.596 15.681 1.00 11.04 296 GLU A CA 1
ATOM 1499 C C . GLU A 1 188 ? 8.674 55.939 15.062 1.00 10.61 296 GLU A C 1
ATOM 1500 O O . GLU A 1 188 ? 9.730 55.795 15.692 1.00 10.80 296 GLU A O 1
ATOM 1506 N N . LEU A 1 189 ? 8.622 56.400 13.815 1.00 9.92 297 LEU A N 1
ATOM 1507 C CA . LEU A 1 189 ? 9.759 57.036 13.184 1.00 10.65 297 LEU A CA 1
ATOM 1508 C C . LEU A 1 189 ? 9.427 58.503 13.076 1.00 13.89 297 LEU A C 1
ATOM 1509 O O . LEU A 1 189 ? 8.376 58.863 12.563 1.00 14.36 297 LEU A O 1
ATOM 1514 N N . SER A 1 190 ? 10.329 59.337 13.574 1.00 12.11 298 SER A N 1
ATOM 1515 C CA . SER A 1 190 ? 10.204 60.782 13.465 1.00 13.04 298 SER A CA 1
ATOM 1516 C C . SER A 1 190 ? 11.071 61.270 12.304 1.00 16.06 298 SER A C 1
ATOM 1517 O O . SER A 1 190 ? 12.251 60.929 12.206 1.00 14.79 298 SER A O 1
ATOM 1520 N N . LEU A 1 191 ? 10.469 62.031 11.400 1.00 15.45 299 LEU A N 1
ATOM 1521 C CA . LEU A 1 191 ? 11.208 62.642 10.297 1.00 13.90 299 LEU A CA 1
ATOM 1522 C C . LEU A 1 191 ? 11.152 64.151 10.456 1.00 20.23 299 LEU A C 1
ATOM 1523 O O . LEU A 1 191 ? 10.089 64.753 10.318 1.00 18.64 299 LEU A O 1
ATOM 1528 N N . GLN A 1 192 ? 12.291 64.752 10.775 1.00 21.21 300 GLN A N 1
ATOM 1529 C CA . GLN A 1 192 ? 12.381 66.201 10.893 1.00 23.35 300 GLN A CA 1
ATOM 1530 C C . GLN A 1 192 ? 12.974 66.738 9.606 1.00 26.81 300 GLN A C 1
ATOM 1531 O O . GLN A 1 192 ? 14.100 66.408 9.252 1.00 22.73 300 GLN A O 1
ATOM 1537 N N . LEU A 1 193 ? 12.193 67.547 8.900 1.00 24.71 301 LEU A N 1
ATOM 1538 C CA . LEU A 1 193 ? 12.543 67.978 7.552 1.00 36.90 301 LEU A CA 1
ATOM 1539 C C . LEU A 1 193 ? 13.287 69.303 7.570 1.00 39.24 301 LEU A C 1
ATOM 1540 O O . LEU A 1 193 ? 13.521 69.880 8.633 1.00 43.80 301 LEU A O 1
ATOM 1545 N N . ARG A 1 201 ? 9.768 71.504 9.990 1.00 39.43 309 ARG A N 1
ATOM 1546 C CA . ARG A 1 201 ? 8.649 70.610 9.714 1.00 37.17 309 ARG A CA 1
ATOM 1547 C C . ARG A 1 201 ? 8.937 69.195 10.219 1.00 35.46 309 ARG A C 1
ATOM 1548 O O . ARG A 1 201 ? 10.090 68.765 10.273 1.00 27.23 309 ARG A O 1
ATOM 1556 N N . GLU A 1 202 ? 7.887 68.474 10.588 1.00 28.32 310 GLU A N 1
ATOM 1557 C CA . GLU A 1 202 ? 8.051 67.118 11.099 1.00 27.80 310 GLU A CA 1
ATOM 1558 C C . GLU A 1 202 ? 6.933 66.197 10.670 1.00 25.16 310 GLU A C 1
ATOM 1559 O O . GLU A 1 202 ? 5.798 66.625 10.469 1.00 27.25 310 GLU A O 1
ATOM 1565 N N . GLY A 1 203 ? 7.271 64.925 10.524 1.00 18.30 311 GLY A N 1
ATOM 1566 C CA . GLY A 1 203 ? 6.286 63.893 10.281 1.00 19.28 311 GLY A CA 1
ATOM 1567 C C . GLY A 1 203 ? 6.492 62.846 11.358 1.00 19.88 311 GLY A C 1
ATOM 1568 O O . GLY A 1 203 ? 7.620 62.626 11.791 1.00 16.65 311 GLY A O 1
ATOM 1569 N N . SER A 1 204 ? 5.408 62.229 11.807 1.00 13.64 312 SER A N 1
ATOM 1570 C CA . SER A 1 204 ? 5.478 61.191 12.831 1.00 15.88 312 SER A CA 1
ATOM 1571 C C . SER A 1 204 ? 4.769 59.952 12.313 1.00 16.67 312 SER A C 1
ATOM 1572 O O . SER A 1 204 ? 3.551 59.954 12.127 1.00 15.99 312 SER A O 1
ATOM 1575 N N . PHE A 1 205 ? 5.529 58.886 12.092 1.00 12.57 313 PHE A N 1
ATOM 1576 C CA . PHE A 1 205 ? 4.984 57.692 11.470 1.00 12.29 313 PHE A CA 1
ATOM 1577 C C . PHE A 1 205 ? 4.907 56.527 12.449 1.00 12.27 313 PHE A C 1
ATOM 1578 O O . PHE A 1 205 ? 5.923 55.953 12.832 1.00 13.04 313 PHE A O 1
ATOM 1586 N N . ARG A 1 206 ? 3.686 56.189 12.847 1.00 10.60 314 ARG A N 1
ATOM 1587 C CA . ARG A 1 206 ? 3.473 55.179 13.877 1.00 14.00 314 ARG A CA 1
ATOM 1588 C C . ARG A 1 206 ? 3.779 53.793 13.350 1.00 13.31 314 ARG A C 1
ATOM 1589 O O . ARG A 1 206 ? 3.316 53.420 12.269 1.00 12.89 314 ARG A O 1
ATOM 1597 N N . VAL A 1 207 ? 4.516 53.018 14.139 1.00 11.23 315 VAL A N 1
ATOM 1598 C CA . VAL A 1 207 ? 4.827 51.635 13.788 1.00 9.46 315 VAL A CA 1
ATOM 1599 C C . VAL A 1 207 ? 3.566 50.809 13.524 1.00 13.21 315 VAL A C 1
ATOM 1600 O O . VAL A 1 207 ? 3.539 50.003 12.600 1.00 11.90 315 VAL A O 1
ATOM 1604 N N . THR A 1 208 ? 2.518 51.023 14.318 1.00 11.76 316 THR A N 1
ATOM 1605 C CA . THR A 1 208 ? 1.280 50.257 14.138 1.00 12.14 316 THR A CA 1
ATOM 1606 C C . THR A 1 208 ? 0.543 50.585 12.839 1.00 12.56 316 THR A C 1
ATOM 1607 O O . THR A 1 208 ? -0.390 49.874 12.465 1.00 13.17 316 THR A O 1
ATOM 1611 N N . ARG A 1 209 ? 0.934 51.664 12.167 1.00 9.09 317 ARG A N 1
ATOM 1612 C CA . ARG A 1 209 ? 0.339 51.977 10.870 1.00 8.80 317 ARG A CA 1
ATOM 1613 C C . ARG A 1 209 ? 1.226 51.597 9.687 1.00 12.51 317 ARG A C 1
ATOM 1614 O O . ARG A 1 209 ? 0.921 51.953 8.548 1.00 11.88 317 ARG A O 1
ATOM 1622 N N . MET A 1 210 ? 2.311 50.876 9.958 1.00 8.82 318 MET A N 1
ATOM 1623 C CA . MET A 1 210 ? 3.178 50.376 8.885 1.00 10.19 318 MET A CA 1
ATOM 1624 C C . MET A 1 210 ? 2.819 48.930 8.576 1.00 10.87 318 MET A C 1
ATOM 1625 O O . MET A 1 210 ? 2.974 48.054 9.427 1.00 12.65 318 MET A O 1
ATOM 1630 N N . ARG A 1 211 ? 2.322 48.667 7.368 1.00 11.82 319 ARG A N 1
ATOM 1631 C CA . ARG A 1 211 ? 1.926 47.296 7.034 1.00 11.05 319 ARG A CA 1
ATOM 1632 C C . ARG A 1 211 ? 3.175 46.429 6.881 1.00 11.45 319 ARG A C 1
ATOM 1633 O O . ARG A 1 211 ? 3.195 45.279 7.318 1.00 13.54 319 ARG A O 1
ATOM 1641 N N . CYS A 1 212 ? 4.210 47.006 6.284 1.00 13.73 320 CYS A N 1
ATOM 1642 C CA . CYS A 1 212 ? 5.506 46.343 6.148 1.00 13.56 320 CYS A CA 1
ATOM 1643 C C . CYS A 1 212 ? 6.611 47.365 5.882 1.00 13.37 320 CYS A C 1
ATOM 1644 O O . CYS A 1 212 ? 6.349 48.559 5.729 1.00 14.54 320 CYS A O 1
ATOM 1647 N N . TRP A 1 213 ? 7.861 46.915 5.846 1.00 13.38 321 TRP A N 1
ATOM 1648 C CA . TRP A 1 213 ? 8.933 47.779 5.365 1.00 13.52 321 TRP A CA 1
ATOM 1649 C C . TRP A 1 213 ? 9.910 46.936 4.563 1.00 14.22 321 TRP A C 1
ATOM 1650 O O . TRP A 1 213 ? 9.895 45.719 4.650 1.00 15.09 321 TRP A O 1
ATOM 1661 N N . ARG A 1 214 ? 10.753 47.601 3.794 1.00 14.97 322 ARG A N 1
ATOM 1662 C CA . ARG A 1 214 ? 11.645 46.907 2.881 1.00 17.54 322 ARG A CA 1
ATOM 1663 C C . ARG A 1 214 ? 12.998 47.597 2.878 1.00 14.94 322 ARG A C 1
ATOM 1664 O O . ARG A 1 214 ? 13.079 48.825 2.827 1.00 17.36 322 ARG A O 1
ATOM 1672 N N . VAL A 1 215 ? 14.069 46.809 2.922 1.00 13.17 323 VAL A N 1
ATOM 1673 C CA . VAL A 1 215 ? 15.407 47.358 2.794 1.00 12.26 323 VAL A CA 1
ATOM 1674 C C . VAL A 1 215 ? 15.978 46.935 1.439 1.00 13.99 323 VAL A C 1
ATOM 1675 O O . VAL A 1 215 ? 15.960 45.755 1.103 1.00 15.66 323 VAL A O 1
ATOM 1679 N N . THR A 1 216 ? 16.461 47.900 0.672 1.00 16.07 324 THR A N 1
ATOM 1680 C CA . THR A 1 216 ? 16.981 47.612 -0.668 1.00 19.53 324 THR A CA 1
ATOM 1681 C C . THR A 1 216 ? 18.365 48.216 -0.822 1.00 20.19 324 THR A C 1
ATOM 1682 O O . THR A 1 216 ? 18.689 49.222 -0.199 1.00 18.24 324 THR A O 1
ATOM 1686 N N . SER A 1 217 ? 19.202 47.596 -1.644 1.00 19.49 325 SER A N 1
ATOM 1687 C CA . SER A 1 217 ? 20.543 48.116 -1.850 1.00 17.56 325 SER A CA 1
ATOM 1688 C C . SER A 1 217 ? 20.873 48.041 -3.332 1.00 16.18 325 SER A C 1
ATOM 1689 O O . SER A 1 217 ? 20.423 47.128 -4.014 1.00 18.16 325 SER A O 1
ATOM 1692 N N . SER A 1 218 ? 21.636 49.010 -3.816 1.00 16.62 326 SER A N 1
ATOM 1693 C CA . SER A 1 218 ? 22.240 48.900 -5.140 1.00 16.87 326 SER A CA 1
ATOM 1694 C C . SER A 1 218 ? 23.338 47.849 -5.077 1.00 20.01 326 SER A C 1
ATOM 1695 O O . SER A 1 218 ? 23.763 47.442 -3.993 1.00 17.67 326 SER A O 1
ATOM 1698 N N . VAL A 1 219 ? 23.817 47.419 -6.239 1.00 18.64 327 VAL A N 1
ATOM 1699 C CA . VAL A 1 219 ? 25.043 46.634 -6.267 1.00 18.87 327 VAL A CA 1
ATOM 1700 C C . VAL A 1 219 ? 26.175 47.512 -5.737 1.00 15.89 327 VAL A C 1
ATOM 1701 O O . VAL A 1 219 ? 26.063 48.742 -5.705 1.00 17.77 327 VAL A O 1
ATOM 1705 N N . PRO A 1 220 ? 27.272 46.889 -5.292 1.00 16.72 328 PRO A N 1
ATOM 1706 C CA . PRO A 1 220 ? 28.414 47.694 -4.855 1.00 17.13 328 PRO A CA 1
ATOM 1707 C C . PRO A 1 220 ? 29.059 48.430 -6.030 1.00 16.97 328 PRO A C 1
ATOM 1708 O O . PRO A 1 220 ? 29.241 47.849 -7.113 1.00 17.73 328 PRO A O 1
ATOM 1712 N N . LEU A 1 221 ? 29.392 49.695 -5.810 1.00 15.76 329 LEU A N 1
ATOM 1713 C CA . LEU A 1 221 ? 29.901 50.566 -6.863 1.00 15.44 329 LEU A CA 1
ATOM 1714 C C . LEU A 1 221 ? 31.334 50.967 -6.558 1.00 21.06 329 LEU A C 1
ATOM 1715 O O . LEU A 1 221 ? 31.741 51.001 -5.391 1.00 22.20 329 LEU A O 1
ATOM 1720 N N . PRO A 1 222 ? 32.117 51.257 -7.610 1.00 19.94 330 PRO A N 1
ATOM 1721 C CA . PRO A 1 222 ? 33.512 51.654 -7.397 1.00 23.29 330 PRO A CA 1
ATOM 1722 C C . PRO A 1 222 ? 33.588 52.903 -6.531 1.00 35.61 330 PRO A C 1
ATOM 1723 O O . PRO A 1 222 ? 32.718 53.769 -6.629 1.00 38.21 330 PRO A O 1
ATOM 1727 N N . SER A 1 223 ? 34.612 52.983 -5.687 1.00 37.64 331 SER A N 1
ATOM 1728 C CA . SER A 1 223 ? 34.800 54.125 -4.798 1.00 40.74 331 SER A CA 1
ATOM 1729 C C . SER A 1 223 ? 34.841 55.443 -5.575 1.00 47.59 331 SER A C 1
ATOM 1730 O O . SER A 1 223 ? 35.504 55.545 -6.609 1.00 38.29 331 SER A O 1
ATOM 1733 N N . GLY A 1 224 ? 34.129 56.447 -5.070 1.00 48.92 332 GLY A N 1
ATOM 1734 C CA . GLY A 1 224 ? 34.075 57.749 -5.715 1.00 49.47 332 GLY A CA 1
ATOM 1735 C C . GLY A 1 224 ? 35.348 58.558 -5.541 1.00 55.75 332 GLY A C 1
ATOM 1736 O O . GLY A 1 224 ? 35.958 58.561 -4.470 1.00 48.08 332 GLY A O 1
ATOM 1737 N N . GLY A 1 232 ? 39.831 52.024 -0.575 1.00 52.61 340 GLY A N 1
ATOM 1738 C CA . GLY A 1 232 ? 39.476 50.848 -1.354 1.00 53.45 340 GLY A CA 1
ATOM 1739 C C . GLY A 1 232 ? 38.165 50.218 -0.916 1.00 48.59 340 GLY A C 1
ATOM 1740 O O . GLY A 1 232 ? 38.066 48.992 -0.768 1.00 41.32 340 GLY A O 1
ATOM 1741 N N . ARG A 1 233 ? 37.158 51.064 -0.709 1.00 47.66 341 ARG A N 1
ATOM 1742 C CA . ARG A 1 233 ? 35.832 50.614 -0.289 1.00 34.86 341 ARG A CA 1
ATOM 1743 C C . ARG A 1 233 ? 34.774 50.896 -1.350 1.00 26.70 341 ARG A C 1
ATOM 1744 O O . ARG A 1 233 ? 34.704 51.998 -1.895 1.00 33.29 341 ARG A O 1
ATOM 1752 N N . GLY A 1 234 ? 33.937 49.905 -1.624 1.00 24.36 342 GLY A N 1
ATOM 1753 C CA . GLY A 1 234 ? 32.836 50.100 -2.543 1.00 21.12 342 GLY A CA 1
ATOM 1754 C C . GLY A 1 234 ? 31.748 50.934 -1.888 1.00 26.67 342 GLY A C 1
ATOM 1755 O O . GLY A 1 234 ? 31.722 51.093 -0.672 1.00 22.16 342 GLY A O 1
ATOM 1756 N N . GLU A 1 235 ? 30.851 51.476 -2.693 1.00 21.52 343 GLU A N 1
ATOM 1757 C CA . GLU A 1 235 ? 29.747 52.252 -2.155 1.00 25.32 343 GLU A CA 1
ATOM 1758 C C . GLU A 1 235 ? 28.442 51.582 -2.517 1.00 23.45 343 GLU A C 1
ATOM 1759 O O . GLU A 1 235 ? 28.333 50.942 -3.560 1.00 18.35 343 GLU A O 1
ATOM 1765 N N . VAL A 1 236 ? 27.451 51.714 -1.641 1.00 16.27 344 VAL A N 1
ATOM 1766 C CA . VAL A 1 236 ? 26.145 51.146 -1.921 1.00 15.61 344 VAL A CA 1
ATOM 1767 C C . VAL A 1 236 ? 25.099 52.195 -1.609 1.00 21.08 344 VAL A C 1
ATOM 1768 O O . VAL A 1 236 ? 25.234 52.939 -0.641 1.00 21.32 344 VAL A O 1
ATOM 1772 N N . ARG A 1 237 ? 24.081 52.273 -2.451 1.00 19.54 345 ARG A N 1
ATOM 1773 C CA . ARG A 1 237 ? 22.958 53.162 -2.195 1.00 20.06 345 ARG A CA 1
ATOM 1774 C C . ARG A 1 237 ? 21.892 52.335 -1.498 1.00 17.34 345 ARG A C 1
ATOM 1775 O O . ARG A 1 237 ? 21.350 51.397 -2.078 1.00 18.15 345 ARG A O 1
ATOM 1783 N N . LEU A 1 238 ? 21.610 52.665 -0.242 1.00 16.56 346 LEU A N 1
ATOM 1784 C CA . LEU A 1 238 ? 20.652 51.894 0.541 1.00 14.95 346 LEU A CA 1
ATOM 1785 C C . LEU A 1 238 ? 19.392 52.695 0.810 1.00 13.18 346 LEU A C 1
ATOM 1786 O O . LEU A 1 238 ? 19.452 53.905 1.034 1.00 15.82 346 LEU A O 1
ATOM 1791 N N . GLU A 1 239 ? 18.260 52.004 0.775 1.00 15.83 347 GLU A N 1
ATOM 1792 C CA . GLU A 1 239 ? 16.975 52.619 1.089 1.00 15.66 347 GLU A CA 1
ATOM 1793 C C . GLU A 1 239 ? 16.192 51.778 2.090 1.00 15.10 347 GLU A C 1
ATOM 1794 O O . GLU A 1 239 ? 16.256 50.545 2.075 1.00 14.77 347 GLU A O 1
ATOM 1800 N N . LEU A 1 240 ? 15.482 52.459 2.987 1.00 13.59 348 LEU A N 1
ATOM 1801 C CA . LEU A 1 240 ? 14.447 51.823 3.799 1.00 14.87 348 LEU A CA 1
ATOM 1802 C C . LEU A 1 240 ? 13.124 52.429 3.378 1.00 15.15 348 LEU A C 1
ATOM 1803 O O . LEU A 1 240 ? 12.962 53.641 3.424 1.00 15.90 348 LEU A O 1
ATOM 1808 N N . ALA A 1 241 ? 12.186 51.592 2.956 1.00 15.28 349 ALA A N 1
ATOM 1809 C CA . ALA A 1 241 ? 10.882 52.088 2.532 1.00 17.97 349 ALA A CA 1
ATOM 1810 C C . ALA A 1 241 ? 9.842 51.435 3.424 1.00 14.63 349 ALA A C 1
ATOM 1811 O O . ALA A 1 241 ? 9.910 50.242 3.672 1.00 16.22 349 ALA A O 1
ATOM 1813 N N . PHE A 1 242 ? 8.891 52.205 3.935 1.00 13.66 350 PHE A N 1
ATOM 1814 C CA . PHE A 1 242 ? 7.819 51.590 4.719 1.00 12.82 350 PHE A CA 1
ATOM 1815 C C . PHE A 1 242 ? 6.464 51.922 4.125 1.00 11.22 350 PHE A C 1
ATOM 1816 O O . PHE A 1 242 ? 6.263 53.014 3.596 1.00 11.96 350 PHE A O 1
ATOM 1824 N N . GLU A 1 243 ? 5.559 50.961 4.196 1.00 12.59 351 GLU A N 1
ATOM 1825 C CA . GLU A 1 243 ? 4.248 51.106 3.565 1.00 12.95 351 GLU A CA 1
ATOM 1826 C C . GLU A 1 243 ? 3.263 51.575 4.635 1.00 13.13 351 GLU A C 1
ATOM 1827 O O . GLU A 1 243 ? 2.866 50.809 5.508 1.00 13.49 351 GLU A O 1
ATOM 1833 N N . TYR A 1 244 ? 2.878 52.844 4.546 1.00 11.82 352 TYR A N 1
ATOM 1834 C CA . TYR A 1 244 ? 2.176 53.533 5.629 1.00 12.26 352 TYR A CA 1
ATOM 1835 C C . TYR A 1 244 ? 0.683 53.713 5.357 1.00 12.93 352 TYR A C 1
ATOM 1836 O O . TYR A 1 244 ? 0.294 54.125 4.265 1.00 13.94 352 TYR A O 1
ATOM 1845 N N . LEU A 1 245 ? -0.142 53.425 6.358 1.00 11.67 353 LEU A N 1
ATOM 1846 C CA . LEU A 1 245 ? -1.576 53.676 6.257 1.00 12.07 353 LEU A CA 1
ATOM 1847 C C . LEU A 1 245 ? -1.808 55.165 6.525 1.00 13.05 353 LEU A C 1
ATOM 1848 O O . LEU A 1 245 ? -1.943 55.594 7.671 1.00 13.69 353 LEU A O 1
ATOM 1853 N N . MET A 1 246 ? -1.840 55.943 5.452 1.00 12.44 354 MET A N 1
ATOM 1854 C CA . MET A 1 246 ? -1.969 57.401 5.551 1.00 14.23 354 MET A CA 1
ATOM 1855 C C . MET A 1 246 ? -3.372 57.855 5.959 1.00 15.31 354 MET A C 1
ATOM 1856 O O . MET A 1 246 ? -3.537 58.894 6.601 1.00 16.98 354 MET A O 1
ATOM 1861 N N . SER A 1 247 ? -4.376 57.082 5.565 1.00 16.10 355 SER A N 1
ATOM 1862 C CA . SER A 1 247 ? -5.761 57.299 5.982 1.00 16.77 355 SER A CA 1
ATOM 1863 C C . SER A 1 247 ? -6.531 56.028 5.655 1.00 18.95 355 SER A C 1
ATOM 1864 O O . SER A 1 247 ? -5.937 55.065 5.183 1.00 15.03 355 SER A O 1
ATOM 1867 N N . LYS A 1 248 ? -7.839 56.005 5.900 1.00 17.31 356 LYS A N 1
ATOM 1868 C CA . LYS A 1 248 ? -8.582 54.758 5.727 1.00 18.72 356 LYS A CA 1
ATOM 1869 C C . LYS A 1 248 ? -8.440 54.227 4.303 1.00 17.57 356 LYS A C 1
ATOM 1870 O O . LYS A 1 248 ? -8.633 54.969 3.346 1.00 17.19 356 LYS A O 1
ATOM 1876 N N . ASP A 1 249 ? -8.081 52.950 4.186 1.00 16.63 357 ASP A N 1
ATOM 1877 C CA . ASP A 1 249 ? -7.903 52.284 2.893 1.00 16.87 357 ASP A CA 1
ATOM 1878 C C . ASP A 1 249 ? -6.913 52.967 1.947 1.00 18.93 357 ASP A C 1
ATOM 1879 O O . ASP A 1 249 ? -6.990 52.797 0.729 1.00 16.85 357 ASP A O 1
ATOM 1884 N N . ARG A 1 250 ? -5.976 53.731 2.499 1.00 14.94 358 ARG A N 1
ATOM 1885 C CA . ARG A 1 250 ? -4.978 54.389 1.670 1.00 16.58 358 ARG A CA 1
ATOM 1886 C C . ARG A 1 250 ? -3.571 54.120 2.193 1.00 18.20 358 ARG A C 1
ATOM 1887 O O . ARG A 1 250 ? -3.162 54.701 3.193 1.00 15.85 358 ARG A O 1
ATOM 1895 N N . LEU A 1 251 ? -2.852 53.239 1.502 1.00 14.77 359 LEU A N 1
ATOM 1896 C CA . LEU A 1 251 ? -1.467 52.900 1.839 1.00 15.51 359 LEU A CA 1
ATOM 1897 C C . LEU A 1 251 ? -0.509 53.654 0.928 1.00 20.62 359 LEU A C 1
ATOM 1898 O O . LEU A 1 251 ? -0.737 53.757 -0.278 1.00 19.67 359 LEU A O 1
ATOM 1903 N N . GLN A 1 252 ? 0.569 54.174 1.501 1.00 15.55 360 GLN A N 1
ATOM 1904 C CA . GLN A 1 252 ? 1.528 54.959 0.743 1.00 16.30 360 GLN A CA 1
ATOM 1905 C C . GLN A 1 252 ? 2.942 54.607 1.174 1.00 18.16 360 GLN A C 1
ATOM 1906 O O . GLN A 1 252 ? 3.234 54.608 2.363 1.00 15.81 360 GLN A O 1
ATOM 1912 N N . TRP A 1 253 ? 3.820 54.320 0.214 1.00 16.59 361 TRP A N 1
ATOM 1913 C CA . TRP A 1 253 ? 5.223 54.035 0.539 1.00 16.30 361 TRP A CA 1
ATOM 1914 C C . TRP A 1 253 ? 6.005 55.310 0.841 1.00 16.51 361 TRP A C 1
ATOM 1915 O O . TRP A 1 253 ? 5.926 56.291 0.095 1.00 17.78 361 TRP A O 1
ATOM 1926 N N . VAL A 1 254 ? 6.747 55.313 1.948 1.00 10.98 362 VAL A N 1
ATOM 1927 C CA . VAL A 1 254 ? 7.661 56.408 2.256 1.00 14.32 362 VAL A CA 1
ATOM 1928 C C . VAL A 1 254 ? 9.067 55.837 2.196 1.00 17.27 362 VAL A C 1
ATOM 1929 O O . VAL A 1 254 ? 9.345 54.797 2.801 1.00 13.09 362 VAL A O 1
ATOM 1933 N N . THR A 1 255 ? 9.946 56.510 1.462 1.00 15.66 363 THR A N 1
ATOM 1934 C CA . THR A 1 255 ? 11.282 55.991 1.226 1.00 16.25 363 THR A CA 1
ATOM 1935 C C . THR A 1 255 ? 12.370 56.888 1.796 1.00 13.77 363 THR A C 1
ATOM 1936 O O . THR A 1 255 ? 12.471 58.075 1.458 1.00 17.55 363 THR A O 1
ATOM 1940 N N . ILE A 1 256 ? 13.196 56.299 2.655 1.00 14.20 364 ILE A N 1
ATOM 1941 C CA . ILE A 1 256 ? 14.337 56.978 3.240 1.00 11.17 364 ILE A CA 1
ATOM 1942 C C . ILE A 1 256 ? 15.622 56.432 2.610 1.00 13.21 364 ILE A C 1
ATOM 1943 O O . ILE A 1 256 ? 15.847 55.223 2.599 1.00 16.48 364 ILE A O 1
ATOM 1948 N N . THR A 1 257 ? 16.460 57.327 2.101 1.00 13.42 365 THR A N 1
ATOM 1949 C CA . THR A 1 257 ? 17.750 56.936 1.526 1.00 11.51 365 THR A CA 1
ATOM 1950 C C . THR A 1 257 ? 18.831 57.204 2.567 1.00 13.57 365 THR A C 1
ATOM 1951 O O . THR A 1 257 ? 19.130 58.358 2.889 1.00 14.75 365 THR A O 1
ATOM 1955 N N . SER A 1 258 ? 19.401 56.134 3.113 1.00 12.09 366 SER A N 1
ATOM 1956 C CA . SER A 1 258 ? 20.315 56.262 4.238 1.00 15.83 366 SER A CA 1
ATOM 1957 C C . SER A 1 258 ? 21.249 55.077 4.318 1.00 12.72 366 SER A C 1
ATOM 1958 O O . SER A 1 258 ? 20.805 53.936 4.214 1.00 15.29 366 SER A O 1
ATOM 1961 N N . PRO A 1 259 ? 22.545 55.348 4.531 1.00 15.93 367 PRO A N 1
ATOM 1962 C CA . PRO A 1 259 ? 23.542 54.295 4.758 1.00 17.95 367 PRO A CA 1
ATOM 1963 C C . PRO A 1 259 ? 23.198 53.483 6.000 1.00 16.58 367 PRO A C 1
ATOM 1964 O O . PRO A 1 259 ? 23.693 52.372 6.159 1.00 17.05 367 PRO A O 1
ATOM 1968 N N . GLN A 1 260 ? 22.346 54.031 6.867 1.00 13.08 368 GLN A N 1
ATOM 1969 C CA . GLN A 1 260 ? 21.905 53.304 8.056 1.00 12.60 368 GLN A CA 1
ATOM 1970 C C . GLN A 1 260 ? 20.525 52.665 7.901 1.00 13.94 368 GLN A C 1
ATOM 1971 O O . GLN A 1 260 ? 19.856 52.404 8.906 1.00 12.48 368 GLN A O 1
ATOM 1977 N N . ALA A 1 261 ? 20.089 52.418 6.667 1.00 13.52 369 ALA A N 1
ATOM 1978 C CA . ALA A 1 261 ? 18.780 51.799 6.445 1.00 12.90 369 ALA A CA 1
ATOM 1979 C C . ALA A 1 261 ? 18.582 50.509 7.241 1.00 15.01 369 ALA A C 1
ATOM 1980 O O . ALA A 1 261 ? 17.496 50.244 7.765 1.00 11.23 369 ALA A O 1
ATOM 1982 N N . ILE A 1 262 ? 19.627 49.691 7.340 1.00 14.45 370 ILE A N 1
ATOM 1983 C CA . ILE A 1 262 ? 19.490 48.436 8.071 1.00 11.68 370 ILE A CA 1
ATOM 1984 C C . ILE A 1 262 ? 19.284 48.669 9.568 1.00 11.87 370 ILE A C 1
ATOM 1985 O O . ILE A 1 262 ? 18.493 47.982 10.196 1.00 14.66 370 ILE A O 1
ATOM 1990 N N . MET A 1 263 ? 20.012 49.625 10.136 1.00 12.02 371 MET A N 1
ATOM 1991 C CA . MET A 1 263 ? 19.816 49.970 11.538 1.00 12.73 371 MET A CA 1
ATOM 1992 C C . MET A 1 263 ? 18.384 50.485 11.767 1.00 12.74 371 MET A C 1
ATOM 1993 O O . MET A 1 263 ? 17.759 50.177 12.781 1.00 11.34 371 MET A O 1
ATOM 1998 N N . MET A 1 264 ? 17.868 51.278 10.835 1.00 11.85 372 MET A N 1
ATOM 1999 C CA . MET A 1 264 ? 16.478 51.736 10.930 1.00 12.51 372 MET A CA 1
ATOM 2000 C C . MET A 1 264 ? 15.515 50.555 10.926 1.00 13.89 372 MET A C 1
ATOM 2001 O O . MET A 1 264 ? 14.582 50.492 11.722 1.00 12.54 372 MET A O 1
ATOM 2006 N N . SER A 1 265 ? 15.745 49.619 10.015 1.00 11.66 373 SER A N 1
ATOM 2007 C CA . SER A 1 265 ? 14.940 48.418 9.919 1.00 10.22 373 SER A CA 1
ATOM 2008 C C . SER A 1 265 ? 14.997 47.627 11.229 1.00 9.15 373 SER A C 1
ATOM 2009 O O . SER A 1 265 ? 13.981 47.126 11.707 1.00 14.35 373 SER A O 1
ATOM 2012 N N . ILE A 1 266 ? 16.190 47.522 11.805 1.00 10.59 374 ILE A N 1
ATOM 2013 C CA . ILE A 1 266 ? 16.360 46.818 13.081 1.00 14.36 374 ILE A CA 1
ATOM 2014 C C . ILE A 1 266 ? 15.533 47.489 14.189 1.00 13.43 374 ILE A C 1
ATOM 2015 O O . ILE A 1 266 ? 14.884 46.814 14.987 1.00 12.72 374 ILE A O 1
ATOM 2020 N N . CYS A 1 267 ? 15.540 48.819 14.213 1.00 11.39 375 CYS A N 1
ATOM 2021 C CA . CYS A 1 267 ? 14.749 49.561 15.199 1.00 12.94 375 CYS A CA 1
ATOM 2022 C C . CYS A 1 267 ? 13.257 49.349 14.996 1.00 11.76 375 CYS A C 1
ATOM 2023 O O . CYS A 1 267 ? 12.518 49.198 15.964 1.00 10.98 375 CYS A O 1
ATOM 2026 N N . LEU A 1 268 ? 12.804 49.370 13.744 1.00 10.90 376 LEU A N 1
ATOM 2027 C CA . LEU A 1 268 ? 11.386 49.105 13.484 1.00 10.90 376 LEU A CA 1
ATOM 2028 C C . LEU A 1 268 ? 11.001 47.712 13.988 1.00 14.80 376 LEU A C 1
ATOM 2029 O O . LEU A 1 268 ? 9.972 47.540 14.635 1.00 11.44 376 LEU A O 1
ATOM 2034 N N . GLN A 1 269 ? 11.817 46.715 13.675 1.00 10.69 377 GLN A N 1
ATOM 2035 C CA . GLN A 1 269 ? 11.525 45.356 14.131 1.00 11.61 377 GLN A CA 1
ATOM 2036 C C . GLN A 1 269 ? 11.496 45.288 15.653 1.00 14.90 377 GLN A C 1
ATOM 2037 O O . GLN A 1 269 ? 10.629 44.648 16.248 1.00 13.87 377 GLN A O 1
ATOM 2043 N N . SER A 1 270 ? 12.465 45.944 16.281 1.00 13.23 378 SER A N 1
ATOM 2044 C CA . SER A 1 270 ? 12.578 45.905 17.735 1.00 11.00 378 SER A CA 1
ATOM 2045 C C . SER A 1 270 ? 11.355 46.575 18.371 1.00 12.36 378 SER A C 1
ATOM 2046 O O . SER A 1 270 ? 10.819 46.093 19.372 1.00 12.01 378 SER A O 1
ATOM 2049 N N . MET A 1 271 ? 10.921 47.695 17.804 1.00 10.02 379 MET A N 1
ATOM 2050 C CA . MET A 1 271 ? 9.738 48.383 18.323 1.00 11.14 379 MET A CA 1
ATOM 2051 C C . MET A 1 271 ? 8.475 47.549 18.132 1.00 11.15 379 MET A C 1
ATOM 2052 O O . MET A 1 271 ? 7.627 47.479 19.031 1.00 12.92 379 MET A O 1
ATOM 2057 N N . VAL A 1 272 ? 8.351 46.902 16.972 1.00 11.71 380 VAL A N 1
ATOM 2058 C CA . VAL A 1 272 ? 7.187 46.050 16.724 1.00 13.91 380 VAL A CA 1
ATOM 2059 C C . VAL A 1 272 ? 7.219 44.864 17.702 1.00 13.44 380 VAL A C 1
ATOM 2060 O O . VAL A 1 272 ? 6.213 44.541 18.337 1.00 14.36 380 VAL A O 1
ATOM 2062 N N . ASP A 1 273 ? 8.394 44.258 17.856 1.00 14.85 381 ASP A N 1
ATOM 2063 C CA . ASP A 1 273 ? 8.546 43.123 18.767 1.00 14.99 381 ASP A CA 1
ATOM 2064 C C . ASP A 1 273 ? 8.110 43.501 20.182 1.00 15.59 381 ASP A C 1
ATOM 2065 O O . ASP A 1 273 ? 7.390 42.747 20.842 1.00 15.76 381 ASP A O 1
ATOM 2070 N N . GLU A 1 274 ? 8.557 44.661 20.656 1.00 13.68 382 GLU A N 1
ATOM 2071 C CA . GLU A 1 274 ? 8.219 45.093 22.012 1.00 12.37 382 GLU A CA 1
ATOM 2072 C C . GLU A 1 274 ? 6.715 45.303 22.176 1.00 19.51 382 GLU A C 1
ATOM 2073 O O . GLU A 1 274 ? 6.137 44.933 23.202 1.00 15.81 382 GLU A O 1
ATOM 2079 N N . LEU A 1 275 ? 6.071 45.873 21.157 1.00 16.08 383 LEU A N 1
ATOM 2080 C CA . LEU A 1 275 ? 4.614 46.021 21.174 1.00 17.06 383 LEU A CA 1
ATOM 2081 C C . LEU A 1 275 ? 3.905 44.665 21.261 1.00 21.27 383 LEU A C 1
ATOM 2082 O O . LEU A 1 275 ? 2.921 44.512 21.983 1.00 22.01 383 LEU A O 1
ATOM 2087 N N . MET A 1 276 ? 4.394 43.678 20.523 1.00 17.78 384 MET A N 1
ATOM 2088 C CA A MET A 1 276 ? 3.722 42.391 20.545 0.40 19.24 384 MET A CA 1
ATOM 2089 C CA B MET A 1 276 ? 3.806 42.332 20.506 0.60 19.19 384 MET A CA 1
ATOM 2090 C C . MET A 1 276 ? 3.970 41.643 21.859 1.00 25.85 384 MET A C 1
ATOM 2091 O O . MET A 1 276 ? 3.071 40.946 22.346 1.00 25.99 384 MET A O 1
ATOM 2100 N N . VAL A 1 277 ? 5.152 41.814 22.450 1.00 21.55 385 VAL A N 1
ATOM 2101 C CA . VAL A 1 277 ? 5.426 41.236 23.766 1.00 24.12 385 VAL A CA 1
ATOM 2102 C C . VAL A 1 277 ? 4.467 41.823 24.785 1.00 30.31 385 VAL A C 1
ATOM 2103 O O . VAL A 1 277 ? 3.918 41.107 25.627 1.00 32.29 385 VAL A O 1
ATOM 2107 N N . LYS A 1 278 ? 4.262 43.133 24.706 1.00 27.08 386 LYS A N 1
ATOM 2108 C CA . LYS A 1 278 ? 3.317 43.799 25.587 1.00 30.22 386 LYS A CA 1
ATOM 2109 C C . LYS A 1 278 ? 1.910 43.273 25.359 1.00 39.84 386 LYS A C 1
ATOM 2110 O O . LYS A 1 278 ? 1.190 42.975 26.311 1.00 40.64 386 LYS A O 1
ATOM 2116 N N . LYS A 1 279 ? 1.524 43.157 24.093 1.00 31.82 387 LYS A N 1
ATOM 2117 C CA . LYS A 1 279 ? 0.186 42.690 23.749 1.00 37.06 387 LYS A CA 1
ATOM 2118 C C . LYS A 1 279 ? -0.064 41.294 24.323 1.00 37.76 387 LYS A C 1
ATOM 2119 O O . LYS A 1 279 ? -1.169 40.986 24.768 1.00 47.72 387 LYS A O 1
ATOM 2125 N N . SER A 1 280 ? 0.970 40.456 24.318 1.00 36.79 388 SER A N 1
ATOM 2126 C CA . SER A 1 280 ? 0.846 39.082 24.801 1.00 47.32 388 SER A CA 1
ATOM 2127 C C . SER A 1 280 ? 0.780 39.009 26.329 1.00 52.17 388 SER A C 1
ATOM 2128 O O . SER A 1 280 ? 0.646 37.927 26.901 1.00 49.45 388 SER A O 1
ATOM 2132 N N . GLY B 2 27 ? 16.846 37.759 8.144 1.00 56.23 753 GLY B N 1
ATOM 2133 C CA . GLY B 2 27 ? 17.343 38.355 6.917 1.00 55.43 753 GLY B CA 1
ATOM 2134 C C . GLY B 2 27 ? 17.672 39.829 7.075 1.00 40.00 753 GLY B C 1
ATOM 2135 O O . GLY B 2 27 ? 17.314 40.448 8.083 1.00 42.10 753 GLY B O 1
ATOM 2136 N N . THR B 2 28 ? 18.355 40.390 6.080 1.00 35.52 754 THR B N 1
ATOM 2137 C CA . THR B 2 28 ? 18.745 41.799 6.102 1.00 31.07 754 THR B CA 1
ATOM 2138 C C . THR B 2 28 ? 18.036 42.609 5.021 1.00 29.21 754 THR B C 1
ATOM 2139 O O . THR B 2 28 ? 17.605 43.741 5.258 1.00 24.79 754 THR B O 1
ATOM 2143 N N . TYR B 2 29 ? 17.919 42.029 3.832 1.00 26.54 755 TYR B N 1
ATOM 2144 C CA . TYR B 2 29 ? 17.318 42.736 2.710 1.00 25.46 755 TYR B CA 1
ATOM 2145 C C . TYR B 2 29 ? 15.973 42.130 2.359 1.00 26.25 755 TYR B C 1
ATOM 2146 O O . TYR B 2 29 ? 15.678 40.999 2.741 1.00 28.93 755 TYR B O 1
ATOM 2155 N N . GLY B 2 30 ? 15.162 42.889 1.632 1.00 24.41 756 GLY B N 1
ATOM 2156 C CA . GLY B 2 30 ? 13.850 42.423 1.231 1.00 24.24 756 GLY B CA 1
ATOM 2157 C C . GLY B 2 30 ? 12.751 42.965 2.131 1.00 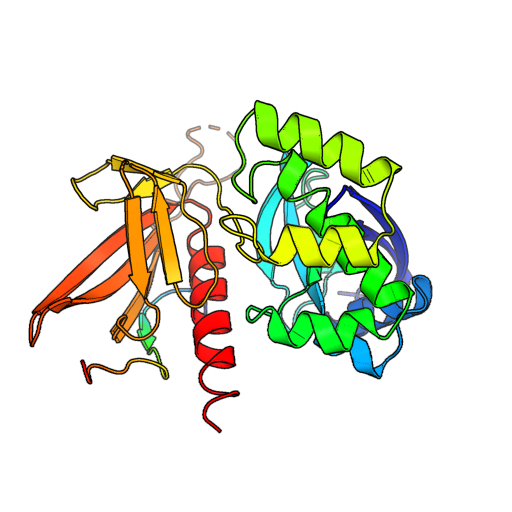25.26 756 GLY B C 1
ATOM 2158 O O . GLY B 2 30 ? 12.930 43.977 2.816 1.00 19.97 756 GLY B O 1
ATOM 2159 N N . VAL B 2 31 ? 11.622 42.268 2.151 1.00 21.78 757 VAL B N 1
ATOM 2160 C CA . VAL B 2 31 ? 10.420 42.767 2.810 1.00 20.49 757 VAL B CA 1
ATOM 2161 C C . VAL B 2 31 ? 10.228 42.181 4.201 1.00 18.33 757 VAL B C 1
ATOM 2162 O O . VAL B 2 31 ? 10.385 40.979 4.417 1.00 24.56 757 VAL B O 1
ATOM 2166 N N . PHE B 2 32 ? 9.893 43.041 5.157 1.00 17.06 758 PHE B N 1
ATOM 2167 C CA . PHE B 2 32 ? 9.636 42.595 6.515 1.00 13.80 758 PHE B CA 1
ATOM 2168 C C . PHE B 2 32 ? 8.171 42.832 6.854 1.00 14.95 758 PHE B C 1
ATOM 2169 O O . PHE B 2 32 ? 7.706 43.958 6.805 1.00 15.14 758 PHE B O 1
ATOM 2177 N N . THR B 2 33 ? 7.455 41.768 7.195 1.00 15.43 759 THR B N 1
ATOM 2178 C CA . THR B 2 33 ? 6.050 41.883 7.572 1.00 13.50 759 THR B CA 1
ATOM 2179 C C . THR B 2 33 ? 5.947 42.416 9.010 1.00 17.26 759 THR B C 1
ATOM 2180 O O . THR B 2 33 ? 6.592 41.897 9.916 1.00 16.63 759 THR B O 1
ATOM 2184 N N . ASN B 2 34 ? 5.155 43.460 9.216 1.00 12.75 760 ASN B N 1
ATOM 2185 C CA . ASN B 2 34 ? 5.006 44.031 10.559 1.00 14.22 760 ASN B CA 1
ATOM 2186 C C . ASN B 2 34 ? 3.910 43.354 11.364 1.00 14.96 760 ASN B C 1
ATOM 2187 O O . ASN B 2 34 ? 2.726 43.613 11.161 1.00 15.33 760 ASN B O 1
ATOM 2192 N N . ALA B 2 35 ? 4.294 42.485 12.295 1.00 14.41 761 ALA B N 1
ATOM 2193 C CA . A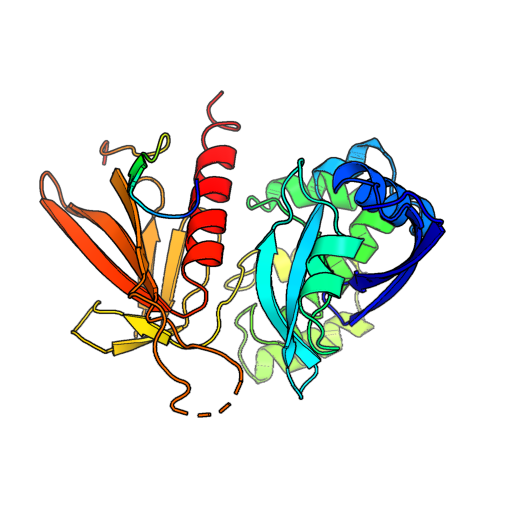LA B 2 35 ? 3.299 41.802 13.120 1.00 14.96 761 ALA B CA 1
ATOM 2194 C C . ALA B 2 35 ? 2.410 42.763 13.913 1.00 14.11 761 ALA B C 1
ATOM 2195 O O . ALA B 2 35 ? 1.283 42.425 14.260 1.00 15.90 761 ALA B O 1
ATOM 2197 N N . ALA B 2 36 ? 2.922 43.960 14.191 1.00 15.74 762 ALA B N 1
ATOM 2198 C CA . ALA B 2 36 ? 2.204 44.935 15.008 1.00 16.10 762 ALA B CA 1
ATOM 2199 C C . ALA B 2 36 ? 1.262 45.860 14.215 1.00 16.45 762 ALA B C 1
ATOM 2200 O O . ALA B 2 36 ? 0.650 46.774 14.785 1.00 14.39 762 ALA B O 1
ATOM 2202 N N . TYR B 2 37 ? 1.145 45.623 12.909 1.00 16.66 763 TYR B N 1
ATOM 2203 C CA . TYR B 2 37 ? 0.273 46.444 12.070 1.00 13.07 763 TYR B CA 1
ATOM 2204 C C . TYR B 2 37 ? -1.167 46.347 12.554 1.00 14.23 763 TYR B C 1
ATOM 2205 O O . TYR B 2 37 ? -1.689 45.255 12.739 1.00 14.88 763 TYR B O 1
ATOM 2214 N N . ASP B 2 38 ? -1.806 47.493 12.762 1.00 14.64 764 ASP B N 1
ATOM 2215 C CA . ASP B 2 38 ? -3.169 47.528 13.293 1.00 14.44 764 ASP B CA 1
ATOM 2216 C C . ASP B 2 38 ? -3.957 48.627 12.600 1.00 17.64 764 ASP B C 1
ATOM 2217 O O . ASP B 2 38 ? -3.906 49.781 13.017 1.00 20.14 764 ASP B O 1
ATOM 2222 N N . PRO B 2 39 ? -4.673 48.278 11.517 1.00 17.96 765 PRO B N 1
ATOM 2223 C CA . PRO B 2 39 ? -5.367 49.294 10.716 1.00 18.39 765 PRO B CA 1
ATOM 2224 C C . PRO B 2 39 ? -6.656 49.786 11.371 1.00 24.46 765 PRO B C 1
ATOM 2225 O O . PRO B 2 39 ? -7.297 50.684 10.833 1.00 27.70 765 PRO B O 1
ATOM 2229 N N . THR B 2 40 ? -7.012 49.204 12.512 1.00 30.44 766 THR B N 1
ATOM 2230 C CA . THR B 2 40 ? -8.072 49.733 13.374 1.00 41.01 766 THR B CA 1
ATOM 2231 C C . THR B 2 40 ? -7.752 51.155 13.811 1.00 44.14 766 THR B C 1
ATOM 2232 O O . THR B 2 40 ? -6.769 51.384 14.519 1.00 48.46 766 THR B O 1
ATOM 2236 N N . PRO B 2 41 ? -8.596 52.116 13.405 1.00 49.92 767 PRO B N 1
ATOM 2237 C CA . PRO B 2 41 ? -8.304 53.543 13.589 1.00 54.28 767 PRO B CA 1
ATOM 2238 C C . PRO B 2 41 ? -8.247 53.940 15.063 1.00 60.14 767 PRO B C 1
ATOM 2239 O O . PRO B 2 41 ? -9.285 54.242 15.650 1.00 65.55 767 PRO B O 1
#

Solvent-accessible surface area: 14748 Å² total; per-residue (Å²): 97,115,94,108,119,24,64,10,58,0,7,9,14,76,29,96,139,7,95,8,106,6,69,6,41,28,84,11,82,67,1,14,80,29,0,3,79,127,33,110,10,45,124,118,13,16,73,53,5,20,0,9,11,0,78,52,78,186,92,23,15,22,11,2,56,44,51,8,79,151,138,21,44,0,56,51,22,18,69,76,73,222,28,156,80,34,51,2,0,7,17,15,28,19,33,51,43,56,56,0,75,62,0,18,158,40,149,28,0,14,41,14,1,30,18,11,3,20,7,9,9,98,102,31,25,3,53,37,77,181,84,72,54,156,76,7,107,59,61,48,151,183,49,55,67,114,98,2,0,96,72,0,43,106,35,124,21,26,14,17,10,77,2,55,76,15,48,1,56,47,51,114,155,97,12,99,5,33,0,6,0,0,88,19,18,0,2,0,43,54,198,81,8,68,6,86,0,44,60,0,109,15,0,85,1,49,47,40,110,104,80,122,71,101,131,147,53,90,71,138,14,42,0,7,0,16,13,10,74,49,177,125,160,68,83,95,2,28,0,30,1,113,13,0,37,2,0,6,31,2,0,59,23,2,1,74,28,40,46,101,92,164,132,114,51,126,30,100,40,114,5,79,3,51,70,73,101,155

CATH classification: 3.10.20.90 (+2 more: 1.20.80.60, 2.30.29.30)